Protein AF-Q06SM8-F1 (afdb_monomer)

Foldseek 3Di:
DFPVPAAEAPPQPDQAKDFDFDDPPGPPDDDPDPPDTGGDIHGYPDDDPRHPDDDDDDPDDDPDDDPPPRPDDDDDQDDDQELVRLCVVVVHDPPDDSVVSFDWDWDPDDPPDDIDTHTHHRDPDDDPVNVVVVVVVVVVVVVVVVVVVVVVVVVVVVVVVVVVVVVVVVVVVVVVVVVVVVVVVVVVVPPDDDDDDDDDDDDDDDDDDDDDDDDDDDDDDDDDDDDDDDDDDDDDDDDDDDDDDDDDDDDDDDDDDDDDDDDDDDDDDDDDDDDDDDDDDDDDDDDDDDDDDDDD

Structure (mmCIF, N/CA/C/O backbone):
data_AF-Q06SM8-F1
#
_entry.id   AF-Q06SM8-F1
#
loop_
_atom_site.group_PDB
_atom_site.id
_atom_site.type_symbol
_atom_site.label_atom_id
_atom_site.label_alt_id
_atom_site.label_comp_id
_atom_site.label_asym_id
_atom_site.label_entity_id
_atom_site.label_seq_id
_atom_site.pdbx_PDB_ins_code
_atom_site.Cartn_x
_atom_site.Cartn_y
_atom_site.Cartn_z
_atom_site.occupancy
_atom_site.B_iso_or_equiv
_atom_site.auth_seq_id
_atom_site.auth_comp_id
_atom_site.auth_asym_id
_atom_site.auth_atom_id
_atom_site.pdbx_PDB_model_num
ATOM 1 N N . ASN A 1 1 ? -13.211 -7.316 25.048 1.00 93.38 1 ASN A N 1
ATOM 2 C CA . ASN A 1 1 ? -12.118 -7.811 25.908 1.00 93.38 1 ASN A CA 1
ATOM 3 C C . ASN A 1 1 ? -12.702 -8.471 27.132 1.00 93.38 1 ASN A C 1
ATOM 5 O O . ASN A 1 1 ? -13.655 -7.954 27.700 1.00 93.38 1 ASN A O 1
ATOM 9 N N . ASP A 1 2 ? -12.134 -9.611 27.496 1.00 93.62 2 ASP A N 1
ATOM 10 C CA . ASP A 1 2 ? -12.386 -10.341 28.740 1.00 93.62 2 ASP A CA 1
ATOM 11 C C . ASP A 1 2 ? -11.990 -9.515 29.983 1.00 93.62 2 ASP A C 1
ATOM 13 O O . ASP A 1 2 ? -11.118 -8.649 29.868 1.00 93.62 2 ASP A O 1
ATOM 17 N N . LYS A 1 3 ? -12.553 -9.823 31.161 1.00 92.50 3 LYS A N 1
ATOM 18 C CA . LYS A 1 3 ? -12.106 -9.303 32.473 1.00 92.50 3 LYS A CA 1
ATOM 19 C C . LYS A 1 3 ? -10.586 -9.440 32.687 1.00 92.50 3 LYS A C 1
ATOM 21 O O . LYS A 1 3 ? -9.965 -8.532 33.221 1.00 92.50 3 LYS A O 1
ATOM 26 N N . GLN A 1 4 ? -9.955 -10.513 32.194 1.00 93.81 4 GLN A N 1
ATOM 27 C CA . GLN A 1 4 ? -8.488 -10.701 32.248 1.00 93.81 4 GLN A CA 1
ATOM 28 C C . GLN A 1 4 ? -7.757 -10.213 30.975 1.00 93.81 4 GLN A C 1
ATOM 30 O O . GLN A 1 4 ? -6.720 -10.753 30.588 1.00 93.81 4 GLN A O 1
ATOM 35 N N . GLY A 1 5 ? -8.314 -9.237 30.252 1.00 93.44 5 GLY A N 1
ATOM 36 C CA . GLY A 1 5 ? -7.665 -8.575 29.110 1.00 93.44 5 GLY A CA 1
ATOM 37 C C . GLY A 1 5 ? -7.560 -9.394 27.814 1.00 93.44 5 GLY A C 1
ATOM 38 O O . GLY A 1 5 ? -7.074 -8.881 26.804 1.00 93.44 5 GLY A O 1
ATOM 39 N N . PHE A 1 6 ? -8.026 -10.648 27.784 1.00 94.94 6 PHE A N 1
ATOM 40 C CA . PHE A 1 6 ? -7.982 -11.469 26.570 1.00 94.94 6 PHE A CA 1
ATOM 41 C C . PHE A 1 6 ? -8.879 -10.883 25.454 1.00 94.94 6 PHE A C 1
ATOM 43 O O . PHE A 1 6 ? -10.061 -10.600 25.685 1.00 94.94 6 PHE A O 1
ATOM 50 N N . PRO A 1 7 ? -8.356 -10.712 24.223 1.00 96.00 7 PRO A N 1
ATOM 51 C CA . PRO A 1 7 ? -9.138 -10.222 23.094 1.00 96.00 7 PRO A CA 1
ATOM 52 C C . PRO A 1 7 ? -10.052 -11.317 22.526 1.00 96.00 7 PRO A C 1
ATOM 54 O O . PRO A 1 7 ? -9.694 -12.499 22.514 1.00 96.00 7 PRO A O 1
ATOM 57 N N . MET A 1 8 ? -11.206 -10.892 22.007 1.00 96.25 8 MET A N 1
ATOM 58 C CA . MET A 1 8 ? -12.164 -11.739 21.287 1.00 96.25 8 MET A CA 1
ATOM 59 C C . MET A 1 8 ? -11.646 -12.104 19.897 1.00 96.25 8 MET A C 1
ATOM 61 O O . MET A 1 8 ? -10.926 -11.323 19.263 1.00 96.25 8 MET A O 1
ATOM 65 N N . LYS A 1 9 ? -12.023 -13.289 19.410 1.00 95.69 9 LYS A N 1
ATOM 66 C CA . LYS A 1 9 ? -11.607 -13.791 18.100 1.00 95.69 9 LYS A CA 1
ATOM 67 C C . LYS A 1 9 ? -12.795 -14.233 17.248 1.00 95.69 9 LYS A C 1
ATOM 69 O O . LYS A 1 9 ? -13.408 -15.258 17.518 1.00 95.69 9 LYS A O 1
ATOM 74 N N . GLN A 1 10 ? -13.046 -13.496 16.164 1.00 96.56 10 GLN A N 1
ATOM 75 C CA . GLN A 1 10 ? -14.054 -13.856 15.163 1.00 96.56 10 GLN A CA 1
ATOM 76 C C . GLN A 1 10 ? -13.833 -15.274 14.615 1.00 96.56 10 GLN A C 1
ATOM 78 O O . GLN A 1 10 ? -12.695 -15.654 14.320 1.00 96.56 10 GLN A O 1
ATOM 83 N N . GLY A 1 11 ? -14.927 -16.030 14.484 1.00 95.94 11 GLY A N 1
ATOM 84 C CA . GLY A 1 11 ? -14.924 -17.427 14.038 1.00 95.94 11 GLY A CA 1
ATOM 85 C C . GLY A 1 11 ? -14.619 -18.455 15.135 1.00 95.94 11 GLY A C 1
ATOM 86 O O . GLY A 1 11 ? -14.522 -19.639 14.834 1.00 95.94 11 GLY A O 1
ATOM 87 N N . VAL A 1 12 ? -14.467 -18.037 16.396 1.00 95.62 12 VAL A N 1
ATOM 88 C CA . VAL A 1 12 ? -14.397 -18.945 17.553 1.00 95.62 12 VAL A CA 1
ATOM 89 C C . VAL A 1 12 ? -15.762 -18.930 18.236 1.00 95.62 12 VAL A C 1
ATOM 91 O O . VAL A 1 12 ? -16.004 -18.106 19.118 1.00 95.62 12 VAL A O 1
ATOM 94 N N . LEU A 1 13 ? -16.659 -19.808 17.777 1.00 96.06 13 LEU A N 1
ATOM 95 C CA . LEU A 1 13 ? -18.080 -19.863 18.149 1.00 96.06 13 LEU A CA 1
ATOM 96 C C . LEU A 1 13 ? -18.313 -20.435 19.563 1.00 96.06 13 LEU A C 1
ATOM 98 O O . LEU A 1 13 ? -19.050 -21.396 19.743 1.00 96.06 13 LEU A O 1
ATOM 102 N N . THR A 1 14 ? -17.662 -19.865 20.578 1.00 95.44 14 THR A N 1
ATOM 103 C CA . THR A 1 14 ? -17.885 -20.208 21.989 1.00 95.44 14 THR A CA 1
ATOM 104 C C . THR A 1 14 ? -18.018 -18.955 22.850 1.00 95.44 14 THR A C 1
ATOM 106 O O . THR A 1 14 ? -17.516 -17.881 22.506 1.00 95.44 14 THR A O 1
ATOM 109 N N . ASN A 1 15 ? -18.665 -19.107 24.005 1.00 93.75 15 ASN A N 1
ATOM 110 C CA . ASN A 1 15 ? -18.701 -18.128 25.091 1.00 93.75 15 ASN A CA 1
ATOM 111 C C . ASN A 1 15 ? -17.582 -18.369 26.127 1.00 93.75 15 ASN A C 1
ATOM 113 O O . ASN A 1 15 ? -17.616 -17.798 27.211 1.00 93.75 15 ASN A O 1
ATOM 117 N N . THR A 1 16 ? -16.538 -19.147 25.816 1.00 94.31 16 THR A N 1
ATOM 118 C CA . THR A 1 16 ? -15.415 -19.465 26.729 1.00 94.31 16 THR A CA 1
ATOM 119 C C . THR A 1 16 ? -14.061 -18.990 26.166 1.00 94.31 16 THR A C 1
ATOM 121 O O . THR A 1 16 ? -14.007 -18.188 25.223 1.00 94.31 16 THR A O 1
ATOM 124 N N . ARG A 1 17 ? -12.934 -19.392 26.773 1.00 95.31 17 ARG A N 1
ATOM 125 C CA . ARG A 1 17 ? -11.590 -19.152 26.217 1.00 95.31 17 ARG A CA 1
ATOM 126 C C . ARG A 1 17 ? -11.010 -20.433 25.631 1.00 95.31 17 ARG A C 1
ATOM 128 O O . ARG A 1 17 ? -11.071 -21.480 26.261 1.00 95.31 17 ARG A O 1
ATOM 135 N N . VAL A 1 18 ? -10.370 -20.330 24.468 1.00 96.19 18 VAL A N 1
ATOM 136 C CA . VAL A 1 18 ? -9.822 -21.482 23.727 1.00 96.19 18 VAL A CA 1
ATOM 137 C C . VAL A 1 18 ? -8.335 -21.269 23.420 1.00 96.19 18 VAL A C 1
ATOM 139 O O . VAL A 1 18 ? -7.921 -20.162 23.065 1.00 96.19 18 VAL A O 1
ATOM 142 N N . ARG A 1 19 ? -7.504 -22.317 23.552 1.00 96.88 19 ARG A N 1
ATOM 143 C CA . ARG A 1 19 ? -6.046 -22.272 23.293 1.00 96.88 19 ARG A CA 1
ATOM 144 C C . ARG A 1 19 ? -5.705 -22.677 21.852 1.00 96.88 19 ARG A C 1
ATOM 146 O O . ARG A 1 19 ? -5.410 -23.839 21.574 1.00 96.88 19 ARG A O 1
ATOM 153 N N . LEU A 1 20 ? -5.684 -21.704 20.940 1.00 96.38 20 LEU A N 1
ATOM 154 C CA . LEU A 1 20 ? -5.498 -21.916 19.496 1.00 96.38 20 LEU A CA 1
ATOM 155 C C . LEU A 1 20 ? -4.044 -21.723 19.031 1.00 96.38 20 LEU A C 1
ATOM 157 O O . LEU A 1 20 ? -3.343 -20.834 19.512 1.00 96.38 20 LEU A O 1
ATOM 161 N N . LEU A 1 21 ? -3.598 -22.524 18.053 1.00 97.25 21 LEU A N 1
ATOM 162 C CA . LEU A 1 21 ? -2.257 -22.456 17.445 1.00 97.25 21 LEU A CA 1
ATOM 163 C C . LEU A 1 21 ? -2.199 -21.417 16.307 1.00 97.25 21 LEU A C 1
ATOM 165 O O . LEU A 1 21 ? -2.322 -21.744 15.121 1.00 97.25 21 LEU A O 1
ATOM 169 N N . LEU A 1 22 ? -2.007 -20.151 16.680 1.00 97.00 22 LEU A N 1
ATOM 170 C CA . LEU A 1 22 ? -2.072 -19.003 15.772 1.00 97.00 22 LEU A CA 1
ATOM 171 C C . LEU A 1 22 ? -0.794 -18.865 14.921 1.00 97.00 22 LEU A C 1
ATOM 173 O O . LEU A 1 22 ? 0.313 -18.919 15.451 1.00 97.00 22 LEU A O 1
ATOM 177 N N . LYS A 1 23 ? -0.961 -18.651 13.607 1.00 96.31 23 LYS A N 1
ATOM 178 C CA . LYS A 1 23 ? 0.089 -18.272 12.631 1.00 96.31 23 LYS A CA 1
ATOM 179 C C . LYS A 1 23 ? 0.072 -16.762 12.325 1.00 96.31 23 LYS A C 1
ATOM 181 O O . LYS A 1 23 ? -0.867 -16.054 12.700 1.00 96.31 23 LYS A O 1
ATOM 186 N N . LYS A 1 24 ? 1.086 -16.267 11.601 1.00 96.81 24 LYS A N 1
ATOM 187 C CA . LYS A 1 24 ? 1.140 -14.891 11.060 1.00 96.81 24 LYS A CA 1
ATOM 188 C C . LYS A 1 24 ? -0.159 -14.524 10.322 1.00 96.81 24 LYS A C 1
ATOM 190 O O . LYS A 1 24 ? -0.656 -15.313 9.525 1.00 96.81 24 LYS A O 1
ATOM 195 N N . GLY A 1 25 ? -0.674 -13.317 10.564 1.00 95.25 25 GLY A N 1
ATOM 196 C CA . GLY A 1 25 ? -1.865 -12.772 9.896 1.00 95.25 25 GLY A CA 1
ATOM 197 C C . GLY A 1 25 ? -3.192 -12.994 10.632 1.00 95.25 25 GLY A C 1
ATOM 198 O O . GLY A 1 25 ? -4.159 -12.304 10.333 1.00 95.25 25 GLY A O 1
ATOM 199 N N . HIS A 1 26 ? -3.254 -13.880 11.631 1.00 95.62 26 HIS A N 1
ATOM 200 C CA . HIS A 1 26 ? -4.438 -13.976 12.486 1.00 95.62 26 HIS A CA 1
ATOM 201 C C . HIS A 1 26 ? -4.509 -12.834 13.508 1.00 95.62 26 HIS A C 1
ATOM 203 O O . HIS A 1 26 ? -3.505 -12.450 14.106 1.00 95.62 26 HIS A O 1
ATOM 209 N N . SER A 1 27 ? -5.732 -12.392 13.809 1.00 93.69 27 SER A N 1
ATOM 210 C CA . SER A 1 27 ? -6.035 -11.597 15.005 1.00 93.69 27 SER A CA 1
ATOM 211 C C . SER A 1 27 ? -5.523 -12.261 16.296 1.00 93.69 27 SER A C 1
ATOM 213 O O . SER A 1 27 ? -5.385 -13.489 16.367 1.00 93.69 27 SER A O 1
ATOM 215 N N . CYS A 1 28 ? -5.276 -11.436 17.320 1.00 94.44 28 CYS A N 1
ATOM 216 C CA . CYS A 1 28 ? -4.784 -11.812 18.658 1.00 94.44 28 CYS A CA 1
ATOM 217 C C . CYS A 1 28 ? -3.302 -12.261 18.735 1.00 94.44 28 CYS A C 1
ATOM 219 O O . CYS A 1 28 ? -2.812 -12.579 19.823 1.00 94.44 28 CYS A O 1
ATOM 221 N N . TYR A 1 29 ? -2.550 -12.266 17.624 1.00 95.81 29 TYR A N 1
ATOM 222 C CA . TYR A 1 29 ? -1.141 -12.682 17.614 1.00 95.81 29 TYR A CA 1
ATOM 223 C C . TYR A 1 29 ? -0.261 -11.868 16.654 1.00 95.81 29 TYR A C 1
ATOM 225 O O . TYR A 1 29 ? -0.586 -11.667 15.489 1.00 95.81 29 TYR A O 1
ATOM 233 N N . ARG A 1 30 ? 0.909 -11.454 17.156 1.00 95.38 30 ARG A N 1
ATOM 234 C CA . ARG A 1 30 ? 2.017 -10.895 16.376 1.00 95.38 30 ARG A CA 1
ATOM 235 C C . ARG A 1 30 ? 3.231 -11.820 16.558 1.00 95.38 30 ARG A C 1
ATOM 237 O O . ARG A 1 30 ? 3.750 -11.855 17.676 1.00 95.38 30 ARG A O 1
ATOM 244 N N . PRO A 1 31 ? 3.662 -12.573 15.529 1.00 96.31 31 PRO A N 1
ATOM 245 C CA . PRO A 1 31 ? 4.857 -13.410 15.621 1.00 96.31 31 PRO A CA 1
ATOM 246 C C . PRO A 1 31 ? 6.119 -12.550 15.763 1.00 96.31 31 PRO A C 1
ATOM 248 O O . PRO A 1 31 ? 6.147 -11.400 15.309 1.00 96.31 31 PRO A O 1
ATOM 251 N N . ARG A 1 32 ? 7.159 -13.113 16.385 1.00 95.25 32 ARG A N 1
ATOM 252 C CA . ARG A 1 32 ? 8.501 -12.519 16.479 1.00 95.25 32 ARG A CA 1
ATOM 253 C C . ARG A 1 32 ? 9.432 -13.061 15.390 1.00 95.25 32 ARG A C 1
ATOM 255 O O . ARG A 1 32 ? 10.237 -12.293 14.875 1.00 95.25 32 ARG A O 1
ATOM 262 N N . ARG A 1 33 ? 9.306 -14.339 15.011 1.00 95.56 33 ARG A N 1
ATOM 263 C CA . ARG A 1 33 ? 10.080 -14.975 13.924 1.00 95.56 33 ARG A CA 1
ATOM 264 C C . ARG A 1 33 ? 9.210 -15.280 12.696 1.00 95.56 33 ARG A C 1
ATOM 266 O O . ARG A 1 33 ? 7.986 -15.390 12.779 1.00 95.56 33 ARG A O 1
ATOM 273 N N . THR A 1 34 ? 9.833 -15.404 11.527 1.00 95.38 34 THR A N 1
ATOM 274 C CA . THR A 1 34 ? 9.195 -15.958 10.320 1.00 95.38 34 THR A CA 1
ATOM 275 C C . THR A 1 34 ? 8.826 -17.428 10.544 1.00 95.38 34 THR A C 1
ATOM 277 O O . THR A 1 34 ? 9.502 -18.132 11.284 1.00 95.38 34 THR A O 1
ATOM 280 N N . GLY A 1 35 ? 7.704 -17.882 9.976 1.00 94.50 35 GLY A N 1
ATOM 281 C CA . GLY A 1 35 ? 7.171 -19.238 10.192 1.00 94.50 35 GLY A CA 1
ATOM 282 C C . GLY A 1 35 ? 6.547 -19.506 11.575 1.00 94.50 35 GLY A C 1
ATOM 283 O O . GLY A 1 35 ? 5.757 -20.437 11.697 1.00 94.50 35 GLY A O 1
ATOM 284 N N . GLU A 1 36 ? 6.828 -18.682 12.592 1.00 96.25 36 GLU A N 1
ATOM 285 C CA . GLU A 1 36 ? 6.398 -18.906 13.981 1.00 96.25 36 GLU A CA 1
ATOM 286 C C . GLU A 1 36 ? 4.873 -19.102 14.111 1.00 96.25 36 GLU A C 1
ATOM 288 O O . GLU A 1 36 ? 4.064 -18.259 13.697 1.00 96.25 36 GLU A O 1
ATOM 293 N N . ARG A 1 37 ? 4.491 -20.220 14.739 1.00 97.00 37 ARG A N 1
ATOM 294 C CA . ARG A 1 37 ? 3.136 -20.491 15.230 1.00 97.00 37 ARG A CA 1
ATOM 295 C C . ARG A 1 37 ? 3.193 -20.632 16.747 1.00 97.00 37 ARG A C 1
ATOM 297 O O . ARG A 1 37 ? 4.072 -21.323 17.253 1.00 97.00 37 ARG A O 1
ATOM 304 N N . LYS A 1 38 ? 2.247 -20.039 17.482 1.00 96.94 38 LYS A N 1
ATOM 305 C CA . LYS A 1 38 ? 2.202 -20.149 18.953 1.00 96.94 38 LYS A CA 1
ATOM 306 C C . LYS A 1 38 ? 0.798 -20.475 19.456 1.00 96.94 38 LYS A C 1
ATOM 308 O O . LYS A 1 38 ? -0.163 -19.812 19.066 1.00 96.94 38 LYS A O 1
ATOM 313 N N . ARG A 1 39 ? 0.672 -21.480 20.338 1.00 97.38 39 ARG A N 1
ATOM 314 C CA . ARG A 1 39 ? -0.576 -21.717 21.085 1.00 97.38 39 ARG A CA 1
ATOM 315 C C . ARG A 1 39 ? -0.818 -20.535 22.029 1.00 97.38 39 ARG A C 1
ATOM 317 O O . ARG A 1 39 ? 0.026 -20.239 22.874 1.00 97.38 39 ARG A O 1
ATOM 324 N N . LYS A 1 40 ? -1.961 -19.865 21.886 1.00 96.69 40 LYS A N 1
ATOM 325 C CA . LYS A 1 40 ? -2.409 -18.763 22.749 1.00 96.69 40 LYS A CA 1
ATOM 326 C C . LYS A 1 40 ? -3.871 -18.940 23.134 1.00 96.69 40 LYS A C 1
ATOM 328 O O . LYS A 1 40 ? -4.684 -19.311 22.293 1.00 96.69 40 LYS A O 1
ATOM 333 N N . SER A 1 41 ? -4.195 -18.613 24.381 1.00 96.69 41 SER A N 1
ATOM 334 C CA . SER A 1 41 ? -5.575 -18.421 24.826 1.00 96.69 41 SER A CA 1
ATOM 335 C C . SER A 1 41 ? -6.167 -17.178 24.156 1.00 96.69 41 SER A C 1
ATOM 337 O O . SER A 1 41 ? -5.515 -16.131 24.108 1.00 96.69 41 SER A O 1
ATOM 339 N N . VAL A 1 42 ? -7.392 -17.290 23.650 1.00 96.44 42 VAL A N 1
ATOM 340 C CA . VAL A 1 42 ? -8.214 -16.175 23.151 1.00 96.44 42 VAL A CA 1
ATOM 341 C C . VAL A 1 42 ? -9.635 -16.315 23.687 1.00 96.44 42 VAL A C 1
ATOM 343 O O . VAL A 1 42 ? -10.072 -17.432 23.968 1.00 96.44 42 VAL A O 1
ATOM 346 N N . ARG A 1 43 ? -10.356 -15.199 23.819 1.00 95.75 43 ARG A N 1
ATOM 347 C CA . ARG A 1 43 ? -11.801 -15.198 24.084 1.00 95.75 43 ARG A CA 1
ATOM 348 C C . ARG A 1 43 ? -12.528 -15.568 22.779 1.00 95.75 43 ARG A C 1
ATOM 350 O O . ARG A 1 43 ? -12.080 -15.157 21.703 1.00 95.75 43 ARG A O 1
ATOM 357 N N . GLY A 1 44 ? -13.614 -16.339 22.859 1.00 96.19 44 GLY A N 1
ATOM 358 C CA . GLY A 1 44 ? -14.503 -16.578 21.717 1.00 96.19 44 GLY A CA 1
ATOM 359 C C . GLY A 1 44 ? -15.169 -15.300 21.183 1.00 96.19 44 GLY A C 1
ATOM 360 O O . GLY A 1 44 ? -14.885 -14.195 21.658 1.00 96.19 44 GLY A O 1
ATOM 361 N N . CYS A 1 45 ? -16.016 -15.426 20.160 1.00 95.94 45 CYS A N 1
ATOM 362 C CA . CYS A 1 45 ? -16.756 -14.293 19.589 1.00 95.94 45 CYS A CA 1
ATOM 363 C C . CYS A 1 45 ? -18.171 -14.108 20.154 1.00 95.94 45 CYS A C 1
ATOM 365 O O . CYS A 1 45 ? -18.770 -13.070 19.889 1.00 95.94 45 CYS A O 1
ATOM 367 N N . ILE A 1 46 ? -18.693 -15.063 20.932 1.00 95.94 46 ILE A N 1
ATOM 368 C CA . ILE A 1 46 ? -19.985 -14.905 21.613 1.00 95.94 46 ILE A CA 1
ATOM 369 C C . ILE A 1 46 ? -19.812 -13.917 22.780 1.00 95.94 46 ILE A C 1
ATOM 371 O O . ILE A 1 46 ? -18.813 -13.960 23.503 1.00 95.94 46 ILE A O 1
ATOM 375 N N . VAL A 1 47 ? -20.765 -12.995 22.918 1.00 95.81 47 VAL A N 1
ATOM 376 C CA . VAL A 1 47 ? -20.801 -11.951 23.956 1.00 95.81 47 VAL A CA 1
ATOM 377 C C . VAL A 1 47 ? -21.425 -12.513 25.236 1.00 95.81 47 VAL A C 1
ATOM 379 O O . VAL A 1 47 ? -22.393 -13.262 25.165 1.00 95.81 47 VAL A O 1
ATOM 382 N N . ASP A 1 48 ? -20.881 -12.153 26.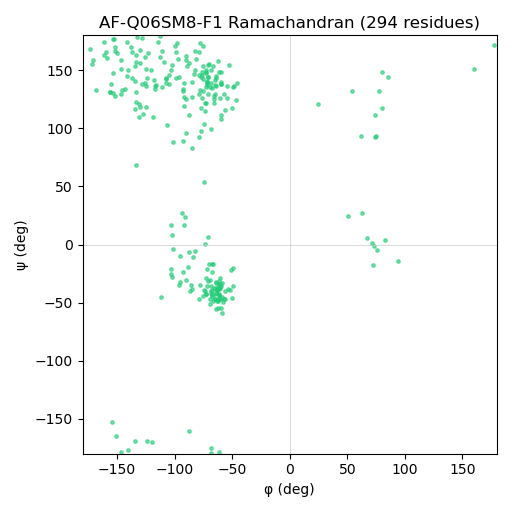401 1.00 93.44 48 ASP A N 1
ATOM 383 C CA . ASP A 1 48 ? -21.425 -12.510 27.717 1.00 93.44 48 ASP A CA 1
ATOM 384 C C . ASP A 1 48 ? -21.056 -11.475 28.801 1.00 93.44 48 ASP A C 1
ATOM 386 O O . ASP A 1 48 ? -20.271 -10.550 28.570 1.00 93.44 48 ASP A O 1
ATOM 390 N N . ALA A 1 49 ? -21.562 -11.682 30.021 1.00 93.19 49 ALA A N 1
ATOM 391 C CA . ALA A 1 49 ? -21.274 -10.863 31.205 1.00 93.19 49 ALA A CA 1
ATOM 392 C C . ALA A 1 49 ? -19.836 -11.018 31.773 1.00 93.19 49 ALA A C 1
ATOM 394 O O . ALA A 1 49 ? -19.510 -10.471 32.832 1.00 93.19 49 ALA A O 1
ATOM 395 N N . ASN A 1 50 ? -18.944 -11.757 31.097 1.00 90.38 50 ASN A N 1
ATOM 396 C CA . ASN A 1 50 ? -17.529 -11.907 31.472 1.00 90.38 50 ASN A CA 1
ATOM 397 C C . ASN A 1 50 ? -16.578 -11.052 30.629 1.00 90.38 50 ASN A C 1
ATOM 399 O O . ASN A 1 50 ? -15.350 -11.139 30.755 1.00 90.38 50 ASN A O 1
ATOM 403 N N . LEU A 1 51 ? -17.138 -10.175 29.801 1.00 93.88 51 LEU A N 1
ATOM 404 C CA . LEU A 1 51 ? -16.411 -9.093 29.160 1.00 93.88 51 LEU A CA 1
ATOM 405 C C . LEU A 1 51 ? -16.282 -7.888 30.105 1.00 93.88 51 LEU A C 1
ATOM 407 O O . LEU A 1 51 ? -17.165 -7.609 30.906 1.00 93.88 51 LEU A O 1
ATOM 411 N N . SER A 1 52 ? -15.164 -7.172 29.994 1.00 94.94 52 SER A N 1
ATOM 412 C CA . SER A 1 52 ? -14.905 -5.901 30.690 1.00 94.94 52 SER A CA 1
ATOM 413 C C . SER A 1 52 ? -15.057 -4.687 29.763 1.00 94.94 52 SER A C 1
ATOM 415 O O . SER A 1 52 ? -15.253 -3.576 30.239 1.00 94.94 52 SER A O 1
ATOM 417 N N . ALA A 1 53 ? -14.964 -4.884 28.443 1.00 94.69 53 ALA A N 1
ATOM 418 C CA . ALA A 1 53 ? -15.162 -3.827 27.453 1.00 94.69 53 ALA A CA 1
ATOM 419 C C . ALA A 1 53 ? -15.598 -4.410 26.103 1.00 94.69 53 ALA A C 1
ATOM 421 O O . ALA A 1 53 ? -15.015 -5.397 25.636 1.00 94.69 53 ALA A O 1
ATOM 422 N N . LEU A 1 54 ? -16.558 -3.767 25.441 1.00 96.00 54 LEU A N 1
ATOM 423 C CA . LEU A 1 54 ? -16.938 -4.029 24.051 1.00 96.00 54 LEU A CA 1
ATOM 424 C C . LEU A 1 54 ? -16.457 -2.883 23.156 1.00 96.00 54 LEU A C 1
ATOM 426 O O . LEU A 1 54 ? -16.484 -1.724 23.551 1.00 96.00 54 LEU A O 1
ATOM 430 N N . ALA A 1 55 ? -16.002 -3.218 21.948 1.00 95.06 55 ALA A N 1
ATOM 431 C CA . ALA A 1 55 ? -15.612 -2.243 20.935 1.00 95.06 55 ALA A CA 1
ATOM 432 C C . ALA A 1 55 ? -16.691 -2.225 19.848 1.00 95.06 55 ALA A C 1
ATOM 434 O O . ALA A 1 55 ? -16.769 -3.151 19.040 1.00 95.06 55 ALA A O 1
ATOM 435 N N . LEU A 1 56 ? -17.538 -1.198 19.876 1.00 94.62 56 LEU A N 1
ATOM 436 C CA . LEU A 1 56 ? -18.639 -1.007 18.934 1.00 94.62 56 LEU A CA 1
ATOM 437 C C . LEU A 1 56 ? -18.227 -0.050 17.806 1.00 94.62 56 LEU A C 1
ATOM 439 O O . LEU A 1 56 ? -17.272 0.715 17.939 1.00 94.62 56 LEU A O 1
ATOM 443 N N . ILE A 1 57 ? -18.945 -0.104 16.683 1.00 94.88 57 ILE A N 1
ATOM 444 C CA . ILE A 1 57 ? -18.758 0.789 15.534 1.00 94.88 57 ILE A CA 1
ATOM 445 C C . ILE A 1 57 ? -20.134 1.329 15.149 1.00 94.88 57 ILE A C 1
ATOM 447 O O . ILE A 1 57 ? -21.029 0.552 14.824 1.00 94.88 57 ILE A O 1
ATOM 451 N N . VAL A 1 58 ? -20.297 2.652 15.169 1.00 92.69 58 VAL A N 1
ATOM 452 C CA . VAL A 1 58 ? -21.521 3.316 14.704 1.00 92.69 58 VAL A CA 1
ATOM 453 C C . VAL A 1 58 ? -21.577 3.232 13.175 1.00 92.69 58 VAL A C 1
ATOM 455 O O . VAL A 1 58 ? -20.656 3.678 12.493 1.00 92.69 58 VAL A O 1
ATOM 458 N N . VAL A 1 59 ? -22.643 2.631 12.637 1.00 94.31 59 VAL A N 1
ATOM 459 C CA . VAL A 1 59 ? -22.838 2.432 11.182 1.00 94.31 59 VAL A CA 1
ATOM 460 C C . VAL A 1 59 ? -23.832 3.440 10.591 1.00 94.31 59 VAL A C 1
ATOM 462 O O . VAL A 1 59 ? -23.735 3.790 9.416 1.00 94.31 59 VAL A O 1
ATOM 465 N N . ARG A 1 60 ? -24.778 3.923 11.403 1.00 93.44 60 ARG A N 1
ATOM 466 C CA . ARG A 1 60 ? -25.764 4.964 11.078 1.00 93.44 60 ARG A CA 1
ATOM 467 C C . ARG A 1 60 ? -25.936 5.859 12.307 1.00 93.44 60 ARG A C 1
ATOM 469 O O . ARG A 1 60 ? -25.856 5.349 13.423 1.00 93.44 60 ARG A O 1
ATOM 476 N N . LYS A 1 61 ? -26.157 7.160 12.106 1.00 94.00 61 LYS A N 1
ATOM 477 C CA . LYS A 1 61 ? -26.588 8.079 13.172 1.00 94.00 61 LYS A CA 1
ATOM 478 C C . LYS A 1 61 ? -28.095 7.889 13.409 1.00 94.00 61 LYS A C 1
ATOM 480 O O . LYS A 1 61 ? -28.806 7.563 12.459 1.00 94.00 61 LYS A O 1
ATOM 485 N N . GLY A 1 62 ? -28.544 8.040 14.653 1.00 92.81 62 GLY A N 1
ATOM 486 C CA . GLY A 1 62 ? -29.966 8.140 14.992 1.00 92.81 62 GLY A CA 1
ATOM 487 C C . GLY A 1 62 ? -30.462 9.587 14.915 1.00 92.81 62 GLY A C 1
ATOM 488 O O . GLY A 1 62 ? -29.815 10.437 14.307 1.00 92.81 62 GLY A O 1
ATOM 489 N N . GLU A 1 63 ? -31.589 9.862 15.564 1.00 93.69 63 GLU A N 1
ATOM 490 C CA . GLU A 1 63 ? -32.122 11.223 15.722 1.00 93.69 63 GLU A CA 1
ATOM 491 C C . GLU A 1 63 ? -31.296 12.038 16.730 1.00 93.69 63 GLU A C 1
ATOM 493 O O . GLU A 1 63 ? -30.948 13.185 16.464 1.00 93.69 63 GLU A O 1
ATOM 498 N N . GLY A 1 64 ? -30.917 11.420 17.855 1.00 92.50 64 GLY A N 1
ATOM 499 C CA . GLY A 1 64 ? -30.073 12.040 18.877 1.00 92.50 64 GLY A CA 1
ATOM 500 C C . GLY A 1 64 ? -28.604 12.199 18.466 1.00 92.50 64 GLY A C 1
ATOM 501 O O . GLY A 1 64 ? -28.032 11.368 17.750 1.00 92.50 64 GLY A O 1
ATOM 502 N N . GLU A 1 65 ? -27.981 13.262 18.971 1.00 91.38 65 GLU A N 1
ATOM 503 C CA . GLU A 1 65 ? -26.531 13.475 18.921 1.00 91.38 65 GLU A CA 1
ATOM 504 C C . GLU A 1 65 ? -25.852 12.851 20.156 1.00 91.38 65 GLU A C 1
ATOM 506 O O . GLU A 1 65 ? -26.483 12.647 21.193 1.00 91.38 65 GLU A O 1
ATOM 511 N N . ILE A 1 66 ? -24.577 12.482 20.029 1.00 92.25 66 ILE A N 1
ATOM 512 C CA . ILE A 1 66 ? -23.779 11.822 21.067 1.00 92.25 66 ILE A CA 1
ATOM 513 C C . ILE A 1 66 ? -22.452 12.567 21.195 1.00 92.25 66 ILE A C 1
ATOM 515 O O . ILE A 1 66 ? -21.588 12.458 20.314 1.00 92.25 66 ILE A O 1
ATOM 519 N N . GLU A 1 67 ? -22.302 13.259 22.327 1.00 93.25 67 GLU A N 1
ATOM 520 C CA . GLU A 1 67 ? -21.182 14.153 22.620 1.00 93.25 67 GLU A CA 1
ATOM 521 C C . GLU A 1 67 ? -19.819 13.533 22.289 1.00 93.25 67 GLU A C 1
ATOM 523 O O . GLU A 1 67 ? -19.448 12.450 22.755 1.00 93.25 67 GLU A O 1
ATOM 528 N N . GLY A 1 68 ? -19.052 14.232 21.454 1.00 91.12 68 GLY A N 1
ATOM 529 C CA . GLY A 1 68 ? -17.688 13.842 21.097 1.00 91.12 68 GLY A CA 1
ATOM 530 C C . GLY A 1 68 ? -17.583 12.683 20.098 1.00 91.12 68 GLY A C 1
ATOM 531 O O . GLY A 1 68 ? -16.471 12.376 19.659 1.00 91.12 68 GLY A O 1
ATOM 532 N N . LEU A 1 69 ? -18.702 12.062 19.701 1.00 90.81 69 LEU A N 1
ATOM 533 C CA . LEU A 1 69 ? -18.744 10.974 18.716 1.00 90.81 69 LEU A CA 1
ATOM 534 C C . LEU A 1 69 ? -19.429 11.368 17.405 1.00 90.81 69 LEU A C 1
ATOM 536 O O . LEU A 1 69 ? -18.895 11.036 16.343 1.00 90.81 69 LEU A O 1
ATOM 540 N N . THR A 1 70 ? -20.579 12.048 17.441 1.00 91.31 70 THR A N 1
ATOM 541 C CA . THR A 1 70 ? -21.279 12.464 16.205 1.00 91.31 70 THR A CA 1
ATOM 542 C C . THR A 1 70 ? -20.907 13.860 15.721 1.00 91.31 70 THR A C 1
ATOM 544 O O . THR A 1 70 ? -21.023 14.141 14.530 1.00 91.31 70 THR A O 1
ATOM 547 N N . ASP A 1 71 ? -20.432 14.707 16.627 1.00 91.12 71 ASP A N 1
ATOM 548 C CA . ASP A 1 71 ? -20.384 16.166 16.450 1.00 91.12 71 ASP A CA 1
ATOM 549 C C . ASP A 1 71 ? -18.955 16.633 16.120 1.00 91.12 71 ASP A C 1
ATOM 551 O O . ASP A 1 71 ? -18.736 17.628 15.427 1.00 91.12 71 ASP A O 1
ATOM 555 N N . VAL A 1 72 ? -17.950 15.855 16.538 1.00 92.94 72 VAL A N 1
ATOM 556 C CA . VAL A 1 72 ? -16.531 16.140 16.295 1.00 92.94 72 VAL A CA 1
ATOM 557 C C . VAL A 1 72 ? -16.065 15.514 14.977 1.00 92.94 72 VAL A C 1
ATOM 559 O O . VAL A 1 72 ? -15.636 14.360 14.910 1.00 92.94 72 VAL A O 1
ATOM 562 N N . THR A 1 73 ? -16.071 16.307 13.905 1.00 92.00 73 THR A N 1
ATOM 563 C CA . THR A 1 73 ? -15.488 15.897 12.617 1.00 92.00 73 THR A CA 1
ATOM 564 C C . THR A 1 73 ? -13.952 15.932 12.651 1.00 92.00 73 THR A C 1
ATOM 566 O O . THR A 1 73 ? -13.318 16.985 12.597 1.00 92.00 73 THR A O 1
ATOM 569 N N . VAL A 1 74 ? -13.312 14.759 12.751 1.00 92.38 74 VAL A N 1
ATOM 570 C CA . VAL A 1 74 ? -11.840 14.640 12.791 1.00 92.38 74 VAL A CA 1
ATOM 571 C C . VAL A 1 74 ? -11.257 14.548 11.367 1.00 92.38 74 VAL A C 1
ATOM 573 O O . VAL A 1 74 ? -11.412 13.517 10.700 1.00 92.38 74 VAL A O 1
ATOM 576 N N . PRO A 1 75 ? -10.524 15.566 10.869 1.00 92.56 75 PRO A N 1
ATOM 577 C CA . PRO A 1 75 ? -10.030 15.578 9.495 1.00 92.56 75 PRO A CA 1
ATOM 578 C C . PRO A 1 75 ? -8.908 14.554 9.254 1.00 92.56 75 PRO A C 1
ATOM 580 O O . PRO A 1 75 ? -8.019 14.322 10.079 1.00 92.56 75 PRO A O 1
ATOM 583 N N . ARG A 1 76 ? -8.890 13.960 8.053 1.00 92.06 76 ARG A N 1
ATOM 584 C CA . ARG A 1 76 ? -7.888 12.951 7.663 1.00 92.06 76 ARG A CA 1
ATOM 585 C C . ARG A 1 76 ? -6.487 13.566 7.524 1.00 92.06 76 ARG A C 1
ATOM 587 O O . ARG A 1 76 ? -6.125 14.088 6.475 1.00 92.06 76 ARG A O 1
ATOM 594 N N . ARG A 1 77 ? -5.653 13.394 8.558 1.00 89.06 77 ARG A N 1
ATOM 595 C CA . ARG A 1 77 ? -4.261 13.896 8.686 1.00 89.06 77 ARG A CA 1
ATOM 596 C C . ARG A 1 77 ? -3.312 13.624 7.498 1.00 89.06 77 ARG A C 1
ATOM 598 O O . ARG A 1 77 ? -2.268 14.274 7.407 1.00 89.06 77 ARG A O 1
ATOM 605 N N . LEU A 1 78 ? -3.601 12.649 6.630 1.00 91.31 78 LEU A N 1
ATOM 606 C CA . LEU A 1 78 ? -2.744 12.253 5.504 1.00 91.31 78 LEU A CA 1
ATOM 607 C C . LEU A 1 78 ? -3.542 12.104 4.200 1.00 91.31 78 LEU A C 1
ATOM 609 O O . LEU A 1 78 ? -4.438 11.268 4.104 1.00 91.31 78 LEU A O 1
ATOM 613 N N . GLY A 1 79 ? -3.139 12.861 3.177 1.00 92.31 79 GLY A N 1
ATOM 614 C CA . GLY A 1 79 ? -3.623 12.713 1.803 1.00 92.31 79 GLY A CA 1
ATOM 615 C C . GLY A 1 79 ? -2.984 11.538 1.036 1.00 92.31 79 GLY A C 1
ATOM 616 O O . GLY A 1 79 ? -2.040 10.896 1.515 1.00 92.31 79 GLY A O 1
ATOM 617 N N . PRO A 1 80 ? -3.467 11.239 -0.185 1.00 96.06 80 PRO A N 1
ATOM 618 C CA . PRO A 1 80 ? -2.968 10.134 -1.000 1.00 96.06 80 PRO A CA 1
ATOM 619 C C . PRO A 1 80 ? -1.511 10.333 -1.455 1.00 96.06 80 PRO A C 1
ATOM 621 O O . PRO A 1 80 ? -1.162 11.326 -2.079 1.00 96.06 80 PRO A O 1
ATOM 624 N N . LYS A 1 81 ? -0.652 9.330 -1.216 1.00 96.56 81 LYS A N 1
ATOM 625 C CA . LYS A 1 81 ? 0.765 9.323 -1.651 1.00 96.56 81 LYS A CA 1
ATOM 626 C C . LYS A 1 81 ? 0.996 8.740 -3.057 1.00 96.56 81 LYS A C 1
ATOM 628 O O . LYS A 1 81 ? 2.056 8.937 -3.646 1.00 96.56 81 LYS A O 1
ATOM 633 N N . ARG A 1 82 ? 0.057 7.954 -3.594 1.00 97.06 82 ARG A N 1
ATOM 634 C CA . ARG A 1 82 ? 0.210 7.258 -4.888 1.00 97.06 82 ARG A CA 1
ATOM 635 C C . ARG A 1 82 ? -0.359 8.121 -6.014 1.00 97.06 82 ARG A C 1
ATOM 637 O O . ARG A 1 82 ? -1.492 8.567 -5.884 1.00 97.06 82 ARG A O 1
ATOM 644 N N . ALA A 1 83 ? 0.358 8.266 -7.132 1.00 96.81 83 ALA A N 1
ATOM 645 C CA . ALA A 1 83 ? -0.070 9.106 -8.260 1.00 96.81 83 ALA A CA 1
ATOM 646 C C . ALA A 1 83 ? -1.517 8.819 -8.720 1.00 96.81 83 ALA A C 1
ATOM 648 O O . ALA A 1 83 ? -2.329 9.731 -8.834 1.00 96.81 83 ALA A O 1
ATOM 649 N N . SER A 1 84 ? -1.876 7.540 -8.875 1.00 96.56 84 SER A N 1
ATOM 650 C CA . SER A 1 84 ? -3.233 7.124 -9.259 1.00 96.56 84 SER A CA 1
ATOM 651 C C . SER A 1 84 ? -4.310 7.343 -8.189 1.00 96.56 84 SER A C 1
ATOM 653 O O . SER A 1 84 ? -5.488 7.316 -8.517 1.00 96.56 84 SER A O 1
ATOM 655 N N . HIS A 1 85 ? -3.943 7.548 -6.920 1.00 96.56 85 HIS A N 1
ATOM 656 C CA . HIS A 1 85 ? -4.899 7.872 -5.853 1.00 96.56 85 HIS A CA 1
ATOM 657 C C . HIS A 1 85 ? -5.087 9.390 -5.721 1.00 96.56 85 HIS A C 1
ATOM 659 O O . HIS A 1 85 ? -6.178 9.824 -5.382 1.00 96.56 85 HIS A O 1
ATOM 665 N N . ILE A 1 86 ? -4.055 10.189 -6.025 1.00 96.38 86 ILE A N 1
ATOM 666 C CA . ILE A 1 86 ? -4.175 11.653 -6.119 1.00 96.38 86 ILE A CA 1
ATOM 667 C C . ILE A 1 86 ? -5.101 12.008 -7.291 1.00 96.38 86 ILE A C 1
ATOM 669 O O . ILE A 1 86 ? -6.055 12.750 -7.097 1.00 96.38 86 ILE A O 1
ATOM 673 N N . ARG A 1 87 ? -4.901 11.388 -8.468 1.00 96.19 87 ARG A N 1
ATOM 674 C CA . ARG A 1 87 ? -5.794 11.571 -9.630 1.00 96.19 87 ARG A CA 1
ATOM 675 C C . ARG A 1 87 ? -7.252 11.240 -9.314 1.00 96.19 87 ARG A C 1
ATOM 677 O O . ARG A 1 87 ? -8.118 12.059 -9.574 1.00 96.19 87 ARG A O 1
ATOM 684 N N . LYS A 1 88 ? -7.510 10.098 -8.661 1.00 96.62 88 LYS A N 1
ATOM 685 C CA . LYS A 1 88 ? -8.862 9.720 -8.212 1.00 96.62 88 LYS A CA 1
ATOM 686 C C . LYS A 1 88 ? -9.489 10.693 -7.206 1.00 96.6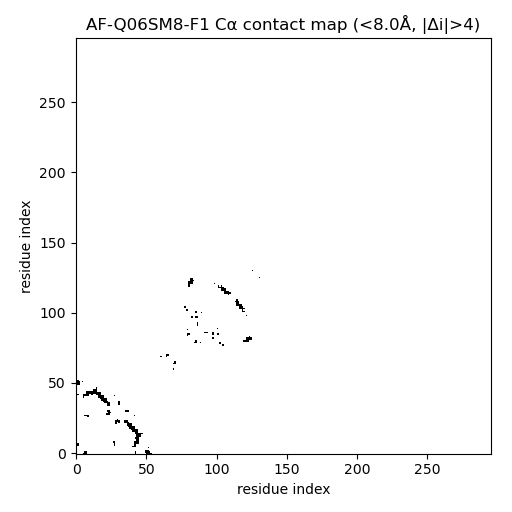2 88 LYS A C 1
ATOM 688 O O . LYS A 1 88 ? -10.705 10.794 -7.189 1.00 96.62 88 LYS A O 1
ATOM 693 N N . LEU A 1 89 ? -8.698 11.360 -6.359 1.00 95.62 89 LEU A N 1
ATOM 694 C CA . LEU A 1 89 ? -9.224 12.294 -5.356 1.00 95.62 89 LEU A CA 1
ATOM 695 C C . LEU A 1 89 ? -9.608 13.649 -5.967 1.00 95.62 89 LEU A C 1
ATOM 697 O O . LEU A 1 89 ? -10.588 14.240 -5.538 1.00 95.62 89 LEU A O 1
ATOM 701 N N . PHE A 1 90 ? -8.860 14.113 -6.970 1.00 95.94 90 PHE A N 1
ATOM 702 C CA . PHE A 1 90 ? -9.080 15.397 -7.648 1.00 95.94 90 PHE A CA 1
ATOM 703 C C . PHE A 1 90 ? -9.746 15.259 -9.032 1.00 95.94 90 PHE A C 1
ATOM 705 O O . PHE A 1 90 ? -9.656 16.176 -9.838 1.00 95.94 90 PHE A O 1
ATOM 712 N N . ALA A 1 91 ? -10.352 14.102 -9.333 1.00 96.06 91 ALA A N 1
ATOM 713 C CA . ALA A 1 91 ? -10.973 13.769 -10.626 1.00 96.06 91 ALA A CA 1
ATOM 714 C C . ALA A 1 91 ? -10.092 14.020 -11.880 1.00 96.06 91 ALA A C 1
ATOM 716 O O . ALA A 1 91 ? -10.603 14.194 -12.981 1.00 96.06 91 ALA A O 1
ATOM 717 N N . LEU A 1 92 ? -8.762 14.010 -11.724 1.00 96.19 92 LEU A N 1
ATOM 718 C CA . LEU A 1 92 ? -7.812 14.364 -12.785 1.00 96.19 92 LEU A CA 1
ATOM 719 C C . LEU A 1 92 ? -7.706 13.284 -13.866 1.00 96.19 92 LEU A C 1
ATOM 721 O O . LEU A 1 92 ? -7.766 12.079 -13.583 1.00 96.19 92 LEU A O 1
ATOM 725 N N . THR A 1 93 ? -7.402 13.733 -15.081 1.00 95.88 93 THR A N 1
ATOM 726 C CA . THR A 1 93 ? -7.100 12.888 -16.239 1.00 95.88 93 THR A CA 1
ATOM 727 C C . THR A 1 93 ? -5.771 12.136 -16.068 1.00 95.88 93 THR A C 1
ATOM 729 O O . THR A 1 93 ? -5.067 12.212 -15.047 1.00 95.88 93 THR A O 1
ATOM 732 N N . LYS A 1 94 ? -5.389 11.351 -17.079 1.00 93.12 94 LYS A N 1
ATOM 733 C CA . LYS A 1 94 ? -4.116 10.621 -17.095 1.00 93.12 94 LYS A CA 1
ATOM 734 C C . LYS A 1 94 ? -2.954 11.506 -17.583 1.00 93.12 94 LYS A C 1
ATOM 736 O O . LYS A 1 94 ? -1.786 11.141 -17.386 1.00 93.12 94 LYS A O 1
ATOM 741 N N . GLU A 1 95 ? -3.270 12.674 -18.112 1.00 92.81 95 GLU A N 1
ATOM 742 C CA . GLU A 1 95 ? -2.382 13.605 -18.793 1.00 92.81 95 GLU A CA 1
ATOM 743 C C . GLU A 1 95 ? -1.883 14.681 -17.802 1.00 92.81 95 GLU A C 1
ATOM 745 O O . GLU A 1 95 ? -0.712 15.057 -17.839 1.00 92.81 95 GLU A O 1
ATOM 750 N N . ASP A 1 96 ? -2.709 15.044 -16.812 1.00 94.31 96 ASP A N 1
ATOM 751 C CA . ASP A 1 96 ? -2.428 16.059 -15.782 1.00 94.31 96 ASP A CA 1
ATOM 752 C C . ASP A 1 96 ? -1.191 15.791 -14.901 1.00 94.31 96 ASP A C 1
ATOM 754 O O . ASP A 1 96 ? -0.988 14.682 -14.377 1.00 94.31 96 ASP A O 1
ATOM 758 N N . ASP A 1 97 ? -0.405 16.844 -14.620 1.00 94.06 97 ASP A N 1
ATOM 759 C CA . ASP A 1 97 ? 0.720 16.770 -13.678 1.00 94.06 97 ASP A CA 1
ATOM 760 C C . ASP A 1 97 ? 0.261 16.783 -12.212 1.00 94.06 97 ASP A C 1
ATOM 762 O O . ASP A 1 97 ? 0.094 17.815 -11.554 1.00 94.06 97 ASP A O 1
ATOM 766 N N . VAL A 1 98 ? 0.181 15.570 -11.676 1.00 95.19 98 VAL A N 1
ATOM 767 C CA . VAL A 1 98 ? -0.117 15.228 -10.282 1.00 95.19 98 VAL A CA 1
ATOM 768 C C . VAL A 1 98 ? 0.748 15.982 -9.257 1.00 95.19 98 VAL A C 1
ATOM 770 O O . VAL A 1 98 ? 0.336 16.106 -8.104 1.00 95.19 98 VAL A O 1
ATOM 773 N N . LYS A 1 99 ? 1.930 16.504 -9.630 1.00 94.00 99 LYS A N 1
ATOM 774 C CA . LYS A 1 99 ? 2.788 17.293 -8.723 1.00 94.00 99 LYS A CA 1
ATOM 775 C C . LYS A 1 99 ? 2.119 18.565 -8.198 1.00 94.00 99 LYS A C 1
ATOM 777 O O . LYS A 1 99 ? 2.392 18.947 -7.061 1.00 94.00 99 LYS A O 1
ATOM 782 N N . LYS A 1 100 ? 1.275 19.219 -9.004 1.00 93.06 100 LYS A N 1
ATOM 783 C CA . LYS A 1 100 ? 0.601 20.473 -8.620 1.00 93.06 100 LYS A CA 1
ATOM 784 C C . LYS A 1 100 ? -0.419 20.230 -7.497 1.00 93.06 100 LYS A C 1
ATOM 786 O O . LYS A 1 100 ? -0.469 20.980 -6.531 1.00 93.06 100 LYS A O 1
ATOM 791 N N . TYR A 1 101 ? -1.132 19.108 -7.578 1.00 94.00 101 TYR A N 1
ATOM 792 C CA . TYR A 1 101 ? -2.245 18.720 -6.704 1.00 94.00 101 TYR A CA 1
ATOM 793 C C . TYR A 1 101 ? -1.816 17.889 -5.474 1.00 94.00 101 TYR A C 1
ATOM 795 O O . TYR A 1 101 ? -2.604 17.123 -4.918 1.00 94.00 101 TYR A O 1
ATOM 803 N N . ILE A 1 102 ? -0.556 17.982 -5.026 1.00 94.50 102 ILE A N 1
ATOM 804 C CA . ILE A 1 102 ? -0.132 17.308 -3.788 1.00 94.50 102 ILE A CA 1
ATOM 805 C C . ILE A 1 102 ? -0.643 18.101 -2.581 1.00 94.50 102 ILE A C 1
ATOM 807 O O . ILE A 1 102 ? -0.178 19.212 -2.331 1.00 94.50 102 ILE A O 1
ATOM 811 N N . ILE A 1 103 ? -1.506 17.487 -1.767 1.00 93.44 103 ILE A N 1
ATOM 812 C CA . ILE A 1 103 ? -1.897 18.028 -0.457 1.00 93.44 103 ILE A CA 1
ATOM 813 C C . ILE A 1 103 ? -0.643 18.162 0.424 1.00 93.44 103 ILE A C 1
ATOM 815 O O . ILE A 1 103 ? -0.041 17.162 0.832 1.00 93.44 103 ILE A O 1
ATOM 819 N N . LYS A 1 104 ? -0.248 19.406 0.714 1.00 93.31 104 LYS A N 1
ATOM 820 C CA . LYS A 1 104 ? 0.861 19.742 1.617 1.00 93.31 104 LYS A CA 1
ATOM 821 C C . LYS A 1 104 ? 0.301 19.945 3.023 1.00 93.31 104 LYS A C 1
ATOM 823 O O . LYS A 1 104 ? -0.671 20.672 3.193 1.00 93.31 104 LYS A O 1
ATOM 828 N N . ARG A 1 105 ? 0.917 19.343 4.039 1.00 91.62 105 ARG A N 1
ATOM 829 C CA . ARG A 1 105 ? 0.519 19.551 5.438 1.00 91.62 105 ARG A CA 1
ATOM 830 C C . ARG A 1 105 ? 1.335 20.704 6.036 1.00 91.62 105 ARG A C 1
ATOM 832 O O . ARG A 1 105 ? 2.565 20.611 5.976 1.00 91.62 105 ARG A O 1
ATOM 839 N N . PRO A 1 106 ? 0.723 21.741 6.635 1.00 91.31 106 PRO A N 1
ATOM 840 C CA . PRO A 1 106 ? 1.468 22.670 7.477 1.00 91.31 106 PRO A CA 1
ATOM 841 C C . PRO A 1 106 ? 2.115 21.918 8.651 1.00 91.31 106 PRO A C 1
ATOM 843 O O . PRO A 1 106 ? 1.616 20.892 9.132 1.00 91.31 106 PRO A O 1
ATOM 846 N N . LEU A 1 107 ? 3.268 22.401 9.093 1.00 89.12 107 LEU A N 1
ATOM 847 C CA . LEU A 1 107 ? 3.837 22.062 10.392 1.00 89.12 107 LEU A CA 1
ATOM 848 C C . LEU A 1 107 ? 3.325 23.068 11.440 1.00 89.12 107 LEU A C 1
ATOM 850 O O . LEU A 1 107 ? 2.827 24.130 11.065 1.00 89.12 107 LEU A O 1
ATOM 854 N N . PRO A 1 108 ? 3.409 22.765 12.747 1.00 88.81 108 PRO A N 1
ATOM 855 C CA . PRO A 1 108 ? 3.302 23.818 13.748 1.00 88.81 108 PRO A CA 1
ATOM 856 C C . PRO A 1 108 ? 4.423 24.840 13.518 1.00 88.81 108 PRO A C 1
ATOM 858 O O . PRO A 1 108 ? 5.570 24.459 13.245 1.00 88.81 108 PRO A O 1
ATOM 861 N N . VAL A 1 109 ? 4.084 26.125 13.628 1.00 89.81 109 VAL A N 1
ATOM 862 C CA . VAL A 1 109 ? 5.072 27.206 13.645 1.00 89.81 109 VAL A CA 1
ATOM 863 C C . VAL A 1 109 ? 6.010 26.968 14.830 1.00 89.81 109 VAL A C 1
ATOM 865 O O . VAL A 1 109 ? 5.577 26.545 15.900 1.00 89.81 109 VAL A O 1
ATOM 868 N N . LYS A 1 110 ? 7.305 27.204 14.625 1.00 88.00 110 LYS A N 1
ATOM 869 C CA . LYS A 1 110 ? 8.270 27.333 15.720 1.00 88.00 110 LYS A CA 1
ATOM 870 C C . LYS A 1 110 ? 8.649 28.801 15.822 1.00 88.00 110 LYS A C 1
ATOM 872 O O . LYS A 1 110 ? 8.778 29.455 14.787 1.00 88.00 110 LYS A O 1
ATOM 877 N N . GLU A 1 111 ? 8.840 29.288 17.039 1.00 86.94 111 GLU A N 1
ATOM 878 C CA . GLU A 1 111 ? 9.231 30.673 17.311 1.00 86.94 111 GLU A CA 1
ATOM 879 C C . GLU A 1 111 ? 10.414 31.114 16.428 1.00 86.94 111 GLU A C 1
ATOM 881 O O . GLU A 1 111 ? 11.342 30.343 16.146 1.00 86.94 111 GLU A O 1
ATOM 886 N N . GLY A 1 112 ? 10.308 32.334 15.894 1.00 86.50 112 GLY A N 1
ATOM 887 C CA . GLY A 1 112 ? 11.261 32.919 14.945 1.00 86.50 112 GLY A CA 1
ATOM 888 C C . GLY A 1 112 ? 11.340 32.260 13.556 1.00 86.50 112 GLY A C 1
ATOM 889 O O . GLY A 1 112 ? 12.222 32.620 12.777 1.00 86.50 112 GLY A O 1
ATOM 890 N N . LYS A 1 113 ? 10.494 31.274 13.203 1.00 86.94 113 LYS A N 1
ATOM 891 C CA . LYS A 1 113 ? 10.664 30.477 11.966 1.00 86.94 113 LYS A CA 1
ATOM 892 C C . LYS A 1 113 ? 9.417 30.491 11.077 1.00 86.94 113 LYS A C 1
ATOM 894 O O . LYS A 1 113 ? 8.369 29.968 11.446 1.00 86.94 113 LYS A O 1
ATOM 899 N N . LYS A 1 114 ? 9.581 31.028 9.855 1.00 89.06 114 LYS A N 1
ATOM 900 C CA . LYS A 1 114 ? 8.558 31.082 8.787 1.00 89.06 114 LYS A CA 1
ATOM 901 C C . LYS A 1 114 ? 7.842 29.736 8.617 1.00 89.06 114 LYS A C 1
ATOM 903 O O . LYS A 1 114 ? 8.491 28.686 8.623 1.00 89.06 114 LYS A O 1
ATOM 908 N N . GLN A 1 115 ? 6.522 29.784 8.424 1.00 90.06 115 GLN A N 1
ATOM 909 C CA . GLN A 1 115 ? 5.659 28.603 8.373 1.00 90.06 115 GLN A CA 1
ATOM 910 C C . GLN A 1 115 ? 6.109 27.601 7.292 1.00 90.06 115 GLN A C 1
ATOM 912 O O . GLN A 1 115 ? 6.327 27.963 6.135 1.00 90.06 115 GLN A O 1
ATOM 917 N N . ARG A 1 116 ? 6.260 26.325 7.671 1.00 92.19 116 ARG A N 1
ATOM 918 C CA . ARG A 1 116 ? 6.806 25.263 6.810 1.00 92.19 116 ARG A CA 1
ATOM 919 C C . ARG A 1 116 ? 5.739 24.248 6.423 1.00 92.19 116 ARG A C 1
ATOM 921 O O . ARG A 1 116 ? 5.019 23.725 7.268 1.00 92.19 116 ARG A O 1
ATOM 928 N N . TYR A 1 117 ? 5.722 23.887 5.145 1.00 92.75 117 TYR A N 1
ATOM 929 C CA . TYR A 1 117 ? 4.831 22.874 4.585 1.00 92.75 117 TYR A CA 1
ATOM 930 C C . TYR A 1 117 ? 5.603 21.594 4.248 1.00 92.75 117 TYR A C 1
ATOM 932 O O . TYR A 1 117 ? 6.712 21.648 3.720 1.00 92.75 117 TYR A O 1
ATOM 940 N N . GLN A 1 118 ? 5.009 20.434 4.530 1.00 92.88 118 GLN A N 1
ATOM 941 C CA . GLN A 1 118 ? 5.571 19.116 4.223 1.00 92.88 118 GLN A CA 1
ATOM 942 C C . GLN A 1 118 ? 4.692 18.354 3.229 1.00 92.88 118 GLN A C 1
ATOM 944 O O . GLN A 1 118 ? 3.474 18.277 3.393 1.00 92.88 118 GLN A O 1
ATOM 949 N N . ALA A 1 119 ? 5.318 17.762 2.211 1.00 94.19 119 ALA A N 1
ATOM 950 C CA . ALA A 1 119 ? 4.640 17.084 1.108 1.00 94.19 119 ALA A CA 1
ATOM 951 C C . ALA A 1 119 ? 5.133 15.630 0.960 1.00 94.19 119 ALA A C 1
ATOM 953 O O . ALA A 1 119 ? 6.339 15.377 1.018 1.00 94.19 119 ALA A O 1
ATOM 954 N N . PRO A 1 120 ? 4.245 14.642 0.743 1.00 95.56 120 PRO A N 1
ATOM 955 C CA . PRO A 1 120 ? 4.665 13.269 0.493 1.00 95.56 120 PRO A CA 1
ATOM 956 C C . PRO A 1 120 ? 5.311 13.121 -0.894 1.00 95.56 120 PRO A C 1
ATOM 958 O O . PRO A 1 120 ? 4.710 13.458 -1.912 1.00 95.56 120 PRO A O 1
ATOM 961 N N . LYS A 1 121 ? 6.500 12.506 -0.962 1.00 95.69 121 LYS A N 1
ATOM 962 C CA . LYS A 1 121 ? 7.104 12.055 -2.231 1.00 95.69 121 LYS A CA 1
ATOM 963 C C . LYS A 1 121 ? 6.135 11.118 -2.967 1.00 95.69 121 LYS A C 1
ATOM 965 O O . LYS A 1 121 ? 5.852 10.029 -2.457 1.00 95.69 121 LYS A O 1
ATOM 970 N N . ILE A 1 122 ? 5.648 11.528 -4.146 1.00 96.12 122 ILE A N 1
ATOM 971 C CA . ILE A 1 122 ? 4.667 10.753 -4.923 1.00 96.12 122 ILE A CA 1
ATOM 972 C C . ILE A 1 122 ? 5.253 9.386 -5.294 1.00 96.12 122 ILE A C 1
ATOM 974 O O . ILE A 1 122 ? 6.299 9.286 -5.937 1.00 96.12 122 ILE A O 1
ATOM 978 N N . GLN A 1 123 ? 4.532 8.320 -4.950 1.00 96.38 123 GLN A N 1
ATOM 979 C CA . GLN A 1 123 ? 4.862 6.957 -5.355 1.00 96.38 123 GLN A CA 1
ATOM 980 C C . GLN A 1 123 ? 4.145 6.596 -6.667 1.00 96.38 123 GLN A C 1
ATOM 982 O O . GLN A 1 123 ? 2.955 6.875 -6.831 1.00 96.38 123 GLN A O 1
ATOM 987 N N . ARG A 1 124 ? 4.849 5.900 -7.572 1.00 95.25 124 ARG A N 1
ATOM 988 C CA . ARG A 1 124 ? 4.366 5.497 -8.913 1.00 95.25 124 ARG A CA 1
ATOM 989 C C . ARG A 1 124 ? 4.033 6.666 -9.863 1.00 95.25 124 ARG A C 1
ATOM 991 O O . ARG A 1 124 ? 3.220 6.493 -10.763 1.00 95.25 124 ARG A O 1
ATOM 998 N N . LEU A 1 125 ? 4.674 7.826 -9.698 1.00 95.75 125 LEU A N 1
ATOM 999 C CA . LEU A 1 125 ? 4.728 8.840 -10.757 1.00 95.75 125 LEU A CA 1
ATOM 1000 C C . LEU A 1 125 ? 5.654 8.349 -11.884 1.00 95.75 125 LEU A C 1
ATOM 1002 O O . LEU A 1 125 ? 6.730 7.816 -11.605 1.00 95.75 125 LEU A O 1
ATOM 1006 N N . VAL A 1 126 ? 5.251 8.530 -13.143 1.00 94.38 126 VAL A N 1
ATOM 1007 C CA . VAL A 1 126 ? 6.128 8.312 -14.303 1.00 94.38 126 VAL A CA 1
ATOM 1008 C C . VAL A 1 126 ? 6.924 9.593 -14.535 1.00 94.38 126 VAL A C 1
ATOM 1010 O O . VAL A 1 126 ? 6.345 10.669 -14.626 1.00 94.38 126 VAL A O 1
ATOM 1013 N N . THR A 1 127 ? 8.250 9.489 -14.611 1.00 95.00 127 THR A N 1
ATOM 1014 C CA . THR A 1 127 ? 9.150 10.627 -14.863 1.00 95.00 127 THR A CA 1
ATOM 1015 C C . THR A 1 127 ? 10.058 10.336 -16.062 1.00 95.00 127 THR A C 1
ATOM 1017 O O . THR A 1 127 ? 10.253 9.158 -16.390 1.00 95.00 127 THR A O 1
ATOM 1020 N N . PRO A 1 128 ? 10.671 11.357 -16.695 1.00 96.00 128 PRO A N 1
ATOM 1021 C CA . PRO A 1 128 ? 11.614 11.152 -17.797 1.00 96.00 128 PRO A CA 1
ATOM 1022 C C . PRO A 1 128 ? 12.731 10.157 -17.455 1.00 96.00 128 PRO A C 1
ATOM 1024 O O . PRO A 1 128 ? 13.025 9.274 -18.251 1.00 96.00 128 PRO A O 1
ATOM 1027 N N . VAL A 1 129 ? 13.256 10.192 -16.224 1.00 96.88 129 VAL A N 1
ATOM 1028 C CA . VAL A 1 129 ? 14.271 9.244 -15.722 1.00 96.88 129 VAL A CA 1
ATOM 1029 C C . VAL A 1 129 ? 13.758 7.795 -15.688 1.00 96.88 129 VAL A C 1
ATOM 1031 O O . VAL A 1 129 ? 14.502 6.863 -15.991 1.00 96.88 129 VAL A O 1
ATOM 1034 N N . VAL A 1 130 ? 12.480 7.562 -15.360 1.00 96.19 130 VAL A N 1
ATOM 1035 C CA . VAL A 1 130 ? 11.876 6.213 -15.414 1.00 96.19 130 VAL A CA 1
ATOM 1036 C C . VAL A 1 130 ? 11.746 5.734 -16.864 1.00 96.19 130 VAL A C 1
ATOM 1038 O O . VAL A 1 130 ? 12.032 4.569 -17.152 1.00 96.19 130 VAL A O 1
ATOM 1041 N N . LEU A 1 131 ? 11.376 6.626 -17.788 1.00 97.00 131 LEU A N 1
ATOM 1042 C CA . LEU A 1 131 ? 11.303 6.319 -19.220 1.00 97.00 131 LEU A CA 1
ATOM 1043 C C . LEU A 1 131 ? 12.695 6.054 -19.815 1.00 97.00 131 LEU A C 1
ATOM 1045 O O . LEU A 1 131 ? 12.869 5.064 -20.522 1.00 97.00 131 LEU A O 1
ATOM 1049 N N . GLN A 1 132 ? 13.700 6.858 -19.466 1.00 97.94 132 GLN A N 1
ATOM 1050 C CA . GLN A 1 132 ? 15.103 6.677 -19.849 1.00 97.94 132 GLN A CA 1
ATOM 1051 C C . GLN A 1 132 ? 15.646 5.333 -19.344 1.00 97.94 132 GLN A C 1
ATOM 1053 O O . GLN A 1 132 ? 16.188 4.559 -20.129 1.00 97.94 132 GLN A O 1
ATOM 1058 N N . ARG A 1 133 ? 15.412 4.981 -18.070 1.00 98.06 133 ARG A N 1
ATOM 1059 C CA . ARG A 1 133 ? 15.791 3.669 -17.508 1.00 98.06 133 ARG A CA 1
ATOM 1060 C C . ARG A 1 133 ? 15.085 2.500 -18.212 1.00 98.06 133 ARG A C 1
ATOM 1062 O O . ARG A 1 133 ? 15.693 1.442 -18.376 1.00 98.06 133 ARG A O 1
ATOM 1069 N N . LYS A 1 134 ? 13.837 2.677 -18.675 1.00 98.00 134 LYS A N 1
ATOM 1070 C CA . LYS A 1 134 ? 13.130 1.685 -19.513 1.00 98.00 134 LYS A CA 1
ATOM 1071 C C . LYS A 1 134 ? 13.756 1.578 -20.912 1.00 98.00 134 LYS A C 1
ATOM 1073 O O . LYS A 1 134 ? 14.022 0.460 -21.348 1.00 98.00 134 LYS A O 1
ATOM 1078 N N . ARG A 1 135 ? 14.034 2.705 -21.583 1.00 98.25 135 ARG A N 1
ATOM 1079 C CA . ARG A 1 135 ? 14.716 2.764 -22.895 1.00 98.25 135 ARG A CA 1
ATOM 1080 C C . ARG A 1 135 ? 16.094 2.094 -22.831 1.00 98.25 135 ARG A C 1
ATOM 1082 O O . ARG A 1 135 ? 16.352 1.185 -23.610 1.00 98.25 135 ARG A O 1
ATOM 1089 N N . HIS A 1 136 ? 16.919 2.444 -21.843 1.00 98.12 136 HIS A N 1
ATOM 1090 C CA . HIS A 1 136 ? 18.245 1.854 -21.625 1.00 98.12 136 HIS A CA 1
ATOM 1091 C C . HIS A 1 136 ? 18.187 0.332 -21.414 1.00 98.12 136 HIS A C 1
ATOM 1093 O O . HIS A 1 136 ? 18.923 -0.409 -22.059 1.00 98.12 136 HIS A O 1
ATOM 1099 N N . ARG A 1 137 ? 17.252 -0.167 -20.590 1.00 98.31 137 ARG A N 1
ATOM 1100 C CA . ARG A 1 137 ? 17.052 -1.617 -20.400 1.00 98.31 137 ARG A CA 1
ATOM 1101 C C . ARG A 1 137 ? 16.691 -2.341 -21.705 1.00 98.31 137 ARG A C 1
ATOM 1103 O O . ARG A 1 137 ? 17.097 -3.485 -21.888 1.00 98.31 137 ARG A O 1
ATOM 1110 N N . LEU A 1 138 ? 15.925 -1.704 -22.592 1.00 98.06 138 LEU A N 1
ATOM 1111 C CA . LEU A 1 138 ? 15.590 -2.263 -23.906 1.00 98.06 138 LEU A CA 1
ATOM 1112 C C . LEU A 1 138 ? 16.783 -2.201 -24.873 1.00 98.06 138 LEU A C 1
ATOM 1114 O O . LEU A 1 138 ? 17.027 -3.180 -25.568 1.00 98.06 138 LEU A O 1
ATOM 1118 N N . ALA A 1 139 ? 17.568 -1.120 -24.857 1.00 98.19 139 ALA A N 1
ATOM 1119 C CA . ALA A 1 139 ? 18.804 -1.008 -25.636 1.00 98.19 139 ALA A CA 1
ATOM 1120 C C . ALA A 1 139 ? 19.845 -2.070 -25.233 1.00 98.19 139 ALA A C 1
ATOM 1122 O O . ALA A 1 139 ? 20.407 -2.731 -26.097 1.00 98.19 139 ALA A O 1
ATOM 1123 N N . LEU A 1 140 ? 20.035 -2.325 -23.932 1.00 98.12 140 LEU A N 1
ATOM 1124 C CA . LEU A 1 140 ? 20.899 -3.415 -23.456 1.00 98.12 140 LEU A CA 1
ATOM 1125 C C . LEU A 1 140 ? 20.385 -4.807 -23.858 1.00 98.12 140 LEU A C 1
ATOM 1127 O O . LEU A 1 140 ? 21.189 -5.704 -24.094 1.00 98.12 140 LEU A O 1
ATOM 1131 N N . LYS A 1 141 ? 19.062 -5.010 -23.949 1.00 98.25 141 LYS A N 1
ATOM 1132 C CA . LYS A 1 141 ? 18.499 -6.259 -24.490 1.00 98.25 141 LYS A CA 1
ATOM 1133 C C . LYS A 1 141 ? 18.764 -6.405 -25.989 1.00 98.25 141 LYS A C 1
ATOM 1135 O O . LYS A 1 141 ? 19.102 -7.504 -26.407 1.00 98.25 141 LYS A O 1
ATOM 1140 N N . LYS A 1 142 ? 18.632 -5.323 -26.763 1.00 98.12 142 LYS A N 1
ATOM 1141 C CA . LYS A 1 142 ? 18.961 -5.285 -28.195 1.00 98.12 142 LYS A CA 1
ATOM 1142 C C . LYS A 1 142 ? 20.432 -5.624 -28.443 1.00 98.12 142 LYS A C 1
ATOM 1144 O O . LYS A 1 142 ? 20.693 -6.650 -29.061 1.00 98.12 142 LYS A O 1
ATOM 1149 N N . ARG A 1 143 ? 21.358 -4.904 -27.795 1.00 97.94 143 ARG A N 1
ATOM 1150 C CA . ARG A 1 143 ? 22.813 -5.127 -27.916 1.00 97.94 143 ARG A CA 1
ATOM 1151 C C . ARG A 1 143 ? 23.236 -6.570 -27.636 1.00 97.94 143 ARG A C 1
ATOM 1153 O O . ARG A 1 143 ? 24.085 -7.090 -28.335 1.00 97.94 143 ARG A O 1
ATOM 1160 N N . ARG A 1 144 ? 22.615 -7.243 -26.657 1.00 98.12 144 ARG A N 1
ATOM 1161 C CA . ARG A 1 144 ? 22.875 -8.667 -26.346 1.00 98.12 144 ARG A CA 1
ATOM 1162 C C . ARG A 1 144 ? 22.322 -9.655 -27.380 1.00 98.12 144 ARG A C 1
ATOM 1164 O O . ARG A 1 144 ? 22.739 -10.806 -27.389 1.00 98.12 144 ARG A O 1
ATOM 1171 N N . ILE A 1 145 ? 21.335 -9.255 -28.179 1.00 97.75 145 ILE A N 1
ATOM 1172 C CA . ILE A 1 145 ? 20.793 -10.057 -29.286 1.00 97.75 145 ILE A CA 1
ATOM 1173 C C . ILE A 1 145 ? 21.622 -9.806 -30.549 1.00 97.75 145 ILE A C 1
ATOM 1175 O O . ILE A 1 145 ? 21.913 -10.754 -31.268 1.00 97.75 145 ILE A O 1
ATOM 1179 N N . GLU A 1 146 ? 22.017 -8.553 -30.780 1.00 97.81 146 GLU A N 1
ATOM 1180 C CA . GLU A 1 146 ? 22.939 -8.121 -31.838 1.00 97.81 146 GLU A CA 1
ATOM 1181 C C . GLU A 1 146 ? 24.299 -8.830 -31.683 1.00 97.81 146 GLU A C 1
ATOM 1183 O O . GLU A 1 146 ? 24.616 -9.686 -32.508 1.00 97.81 146 GLU A O 1
ATOM 1188 N N . SER A 1 147 ? 24.986 -8.671 -30.545 1.00 97.56 147 SER A N 1
ATOM 1189 C CA . SER A 1 147 ? 26.289 -9.312 -30.285 1.00 97.56 147 SER A CA 1
ATOM 1190 C C . SER A 1 147 ? 26.256 -10.844 -30.319 1.00 97.56 147 SER A C 1
ATOM 1192 O O . SER A 1 147 ? 27.253 -11.487 -30.633 1.00 97.56 147 SER A O 1
ATOM 1194 N N . ARG A 1 148 ? 25.110 -11.458 -29.989 1.00 97.50 148 ARG A N 1
ATOM 1195 C CA . ARG A 1 148 ? 24.940 -12.914 -30.095 1.00 97.50 148 ARG A CA 1
ATOM 1196 C C . ARG A 1 148 ? 24.823 -13.355 -31.553 1.00 97.50 148 ARG A C 1
ATOM 1198 O O . ARG A 1 148 ? 25.427 -14.355 -31.908 1.00 97.50 148 ARG A O 1
ATOM 1205 N N . LYS A 1 149 ? 24.069 -12.621 -32.380 1.00 97.69 149 LYS A N 1
ATOM 1206 C CA . LYS A 1 149 ? 23.954 -12.886 -33.825 1.00 97.69 149 LYS A CA 1
ATOM 1207 C C . LYS A 1 149 ? 25.279 -12.665 -34.552 1.00 97.69 149 LYS A C 1
ATOM 1209 O O . LYS A 1 149 ? 25.582 -13.405 -35.479 1.00 97.69 149 LYS A O 1
ATOM 1214 N N . GLU A 1 150 ? 26.040 -11.657 -34.139 1.00 97.38 150 GLU A N 1
ATOM 1215 C CA . GLU A 1 150 ? 27.372 -11.357 -34.672 1.00 97.38 150 GLU A CA 1
ATOM 1216 C C . GLU A 1 150 ? 28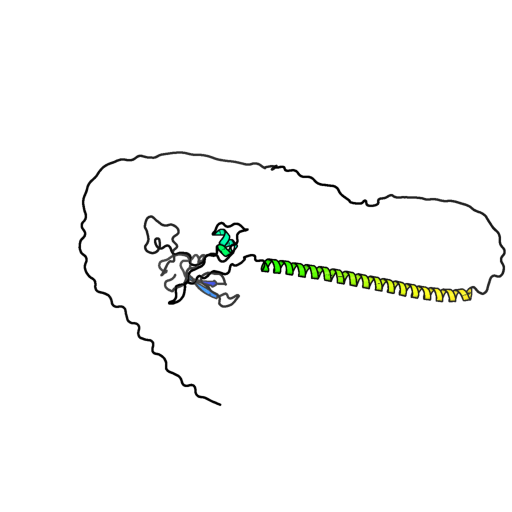.328 -12.525 -34.389 1.00 97.38 150 GLU A C 1
ATOM 1218 O O . GLU A 1 150 ? 28.808 -13.147 -35.336 1.00 97.38 150 GLU A O 1
ATOM 1223 N N . ALA A 1 151 ? 28.466 -12.940 -33.123 1.00 96.44 151 ALA A N 1
ATOM 1224 C CA . ALA A 1 151 ? 29.279 -14.101 -32.743 1.00 96.44 151 ALA A CA 1
ATOM 1225 C C . ALA A 1 151 ? 28.805 -15.425 -33.388 1.00 96.44 151 ALA A C 1
ATOM 1227 O O . ALA A 1 151 ? 29.619 -16.258 -33.784 1.00 96.44 151 ALA A O 1
ATOM 1228 N N . GLU A 1 152 ? 27.490 -15.626 -33.533 1.00 97.19 152 GLU A N 1
ATOM 1229 C CA . GLU A 1 152 ? 26.894 -16.781 -34.225 1.00 97.19 152 GLU A CA 1
ATOM 1230 C C . GLU A 1 152 ? 27.258 -16.795 -35.723 1.00 97.19 152 GLU A C 1
ATOM 1232 O O . GLU A 1 152 ? 27.646 -17.835 -36.261 1.00 97.19 152 GLU A O 1
ATOM 1237 N N . ALA A 1 153 ? 27.224 -15.636 -36.390 1.00 97.25 153 ALA A N 1
ATOM 1238 C CA . ALA A 1 153 ? 27.619 -15.489 -37.789 1.00 97.25 153 ALA A CA 1
ATOM 1239 C C . ALA A 1 153 ? 29.142 -15.601 -37.998 1.00 97.25 153 ALA A C 1
ATOM 1241 O O . ALA A 1 153 ? 29.583 -16.158 -39.004 1.00 97.25 153 ALA A O 1
ATOM 1242 N N . GLU A 1 154 ? 29.955 -15.103 -37.068 1.00 96.81 154 GLU A N 1
ATOM 1243 C CA . GLU A 1 154 ? 31.416 -15.261 -37.068 1.00 96.81 154 GLU A CA 1
ATOM 1244 C C . GLU A 1 154 ? 31.823 -16.725 -36.884 1.00 96.81 154 GLU A C 1
ATOM 1246 O O . GLU A 1 154 ? 32.603 -17.258 -37.677 1.00 96.81 154 GLU A O 1
ATOM 1251 N N . TYR A 1 155 ? 31.222 -17.417 -35.916 1.00 96.69 155 TYR A N 1
ATOM 1252 C CA . TYR A 1 155 ? 31.448 -18.844 -35.706 1.00 96.69 155 TYR A CA 1
ATOM 1253 C C . TYR A 1 155 ? 30.992 -19.684 -36.913 1.00 96.69 155 TYR A C 1
ATOM 1255 O O . TYR A 1 155 ? 31.700 -20.602 -37.333 1.00 96.69 155 TYR A O 1
ATOM 1263 N N . ALA A 1 156 ? 29.869 -19.329 -37.549 1.00 96.81 156 ALA A N 1
ATOM 1264 C CA . ALA A 1 156 ? 29.421 -19.970 -38.786 1.00 96.81 156 ALA A CA 1
ATOM 1265 C C . ALA A 1 156 ? 30.404 -19.763 -39.960 1.00 96.81 156 ALA A C 1
ATOM 1267 O O . ALA A 1 156 ? 30.661 -20.712 -40.707 1.00 96.81 156 ALA A O 1
ATOM 1268 N N . LYS A 1 157 ? 31.002 -18.568 -40.106 1.00 96.94 157 LYS A N 1
ATOM 1269 C CA . LYS A 1 157 ? 32.074 -18.306 -41.091 1.00 96.94 157 LYS A CA 1
ATOM 1270 C C . LYS A 1 157 ? 33.310 -19.168 -40.809 1.00 96.94 157 LYS A C 1
ATOM 1272 O O . LYS A 1 157 ? 33.797 -19.827 -41.727 1.00 96.94 157 LYS A O 1
ATOM 1277 N N . LEU A 1 158 ? 33.757 -19.232 -39.552 1.00 96.69 158 LEU A N 1
ATOM 1278 C CA . LEU A 1 158 ? 34.911 -20.037 -39.132 1.00 96.69 158 LEU A CA 1
ATOM 1279 C C . LEU A 1 158 ? 34.696 -21.538 -39.397 1.00 96.69 158 LEU A C 1
ATOM 1281 O O . LEU A 1 158 ? 35.581 -22.217 -39.920 1.00 96.69 158 LEU A O 1
ATOM 1285 N N . LEU A 1 159 ? 33.502 -22.065 -39.100 1.00 96.56 159 LEU A N 1
ATOM 1286 C CA . LEU A 1 159 ? 33.138 -23.444 -39.445 1.00 96.56 159 LEU A CA 1
ATOM 1287 C C . LEU A 1 159 ? 33.102 -23.672 -40.963 1.00 96.56 159 LEU A C 1
ATOM 1289 O O . LEU A 1 159 ? 33.499 -24.742 -41.426 1.00 96.56 159 LEU A O 1
ATOM 1293 N N . ALA A 1 160 ? 32.648 -22.695 -41.752 1.00 96.00 160 ALA A N 1
ATOM 1294 C CA . ALA A 1 160 ? 32.647 -22.793 -43.211 1.00 96.00 160 ALA A CA 1
ATOM 1295 C C . ALA A 1 160 ? 34.068 -22.778 -43.807 1.00 96.00 160 ALA A C 1
ATOM 1297 O O . ALA A 1 160 ? 34.314 -23.505 -44.770 1.00 96.00 160 ALA A O 1
ATOM 1298 N N . GLN A 1 161 ? 35.000 -22.010 -43.231 1.00 96.12 161 GLN A N 1
ATOM 1299 C CA . GLN A 1 161 ? 36.425 -22.019 -43.596 1.00 96.12 161 GLN A CA 1
ATOM 1300 C C . GLN A 1 161 ? 37.064 -23.379 -43.284 1.00 96.12 161 GLN A C 1
ATOM 1302 O O . GLN A 1 161 ? 37.492 -24.070 -44.210 1.00 96.12 161 GLN A O 1
ATOM 1307 N N . ARG A 1 162 ? 36.970 -23.851 -42.033 1.00 95.62 162 ARG A N 1
ATOM 1308 C CA . ARG A 1 162 ? 37.512 -25.161 -41.618 1.00 95.62 162 ARG A CA 1
ATOM 1309 C C . ARG A 1 162 ? 36.965 -26.325 -42.453 1.00 95.62 162 ARG A C 1
ATOM 1311 O O . ARG A 1 162 ? 37.722 -27.193 -42.872 1.00 95.62 162 ARG A O 1
ATOM 1318 N N . ARG A 1 163 ? 35.667 -26.317 -42.790 1.00 95.06 163 ARG A N 1
ATOM 1319 C CA . ARG A 1 163 ? 35.047 -27.321 -43.686 1.00 95.06 163 ARG A CA 1
ATOM 1320 C C . ARG A 1 163 ? 35.526 -27.237 -45.143 1.00 95.06 163 ARG A C 1
ATOM 1322 O O . ARG A 1 163 ? 35.408 -28.225 -45.866 1.00 95.06 163 ARG A O 1
ATOM 1329 N N . ARG A 1 164 ? 36.024 -26.086 -45.612 1.00 94.94 164 ARG A N 1
ATOM 1330 C CA . ARG A 1 164 ? 36.670 -25.952 -46.934 1.00 94.94 164 ARG A CA 1
ATOM 1331 C C . ARG A 1 164 ? 38.105 -26.468 -46.880 1.00 94.94 164 ARG A C 1
ATOM 1333 O O . ARG A 1 164 ? 38.469 -27.277 -47.727 1.00 94.94 164 ARG A O 1
ATOM 1340 N N . GLU A 1 165 ? 38.870 -26.072 -45.867 1.00 93.50 165 GLU A N 1
ATOM 1341 C CA . GLU A 1 165 ? 40.242 -26.540 -45.610 1.00 93.50 165 GLU A CA 1
ATOM 1342 C C . GLU A 1 165 ? 40.300 -28.067 -45.461 1.00 93.50 165 GLU A C 1
ATOM 1344 O O . GLU A 1 165 ? 41.099 -28.726 -46.122 1.00 93.50 165 GLU A O 1
ATOM 1349 N N . GLU A 1 166 ? 39.394 -28.656 -44.676 1.00 93.06 166 GLU A N 1
ATOM 1350 C CA . GLU A 1 166 ? 39.272 -30.107 -44.509 1.00 93.06 166 GLU A CA 1
ATOM 1351 C C . GLU A 1 166 ? 38.932 -30.813 -45.831 1.00 93.06 166 GLU A C 1
ATOM 1353 O O . GLU A 1 166 ? 39.553 -31.822 -46.173 1.00 93.06 166 GLU A O 1
ATOM 1358 N N . LYS A 1 167 ? 37.994 -30.270 -46.623 1.00 93.94 167 LYS A N 1
ATOM 1359 C CA . LYS A 1 167 ? 37.670 -30.805 -47.957 1.00 93.94 167 LYS A CA 1
ATOM 1360 C C . LYS A 1 167 ? 38.855 -30.716 -48.919 1.00 93.94 167 LYS A C 1
ATOM 1362 O O . LYS A 1 167 ? 39.069 -31.659 -49.678 1.00 93.94 167 LYS A O 1
ATOM 1367 N N . LEU A 1 168 ? 39.633 -29.633 -48.878 1.00 92.38 168 LEU A N 1
ATOM 1368 C CA . LEU A 1 168 ? 40.854 -29.482 -49.671 1.00 92.38 168 LEU A CA 1
ATOM 1369 C C . LEU A 1 168 ? 41.926 -30.485 -49.225 1.00 92.38 168 LEU A C 1
ATOM 1371 O O . LEU A 1 168 ? 42.422 -31.227 -50.066 1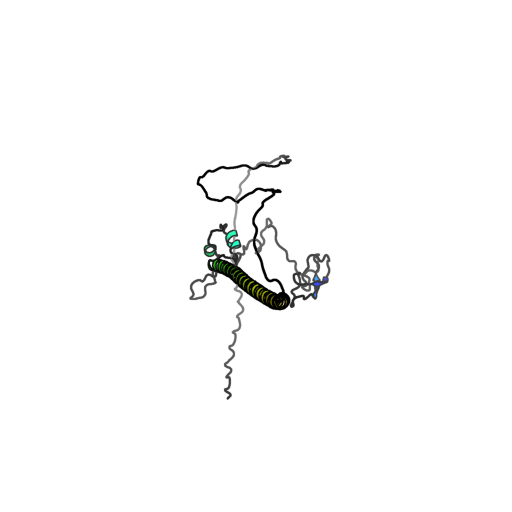.00 92.38 168 LEU A O 1
ATOM 1375 N N . ARG A 1 169 ? 42.198 -30.604 -47.918 1.00 91.50 169 ARG A N 1
ATOM 1376 C CA . ARG A 1 169 ? 43.143 -31.581 -47.344 1.00 91.50 169 ARG A CA 1
ATOM 1377 C C . ARG A 1 169 ? 42.738 -33.031 -47.634 1.00 91.50 169 ARG A C 1
ATOM 1379 O O . ARG A 1 169 ? 43.595 -33.875 -47.889 1.00 91.50 169 ARG A O 1
ATOM 1386 N N . ARG A 1 170 ? 41.435 -33.335 -47.630 1.00 91.25 170 ARG A N 1
ATOM 1387 C CA . ARG A 1 170 ? 40.913 -34.642 -48.058 1.00 91.25 170 ARG A CA 1
ATOM 1388 C C . ARG A 1 170 ? 41.119 -34.846 -49.558 1.00 91.25 170 ARG A C 1
ATOM 1390 O O . ARG A 1 170 ? 41.584 -35.915 -49.936 1.00 91.25 170 ARG A O 1
ATOM 1397 N N . ARG A 1 171 ? 40.834 -33.8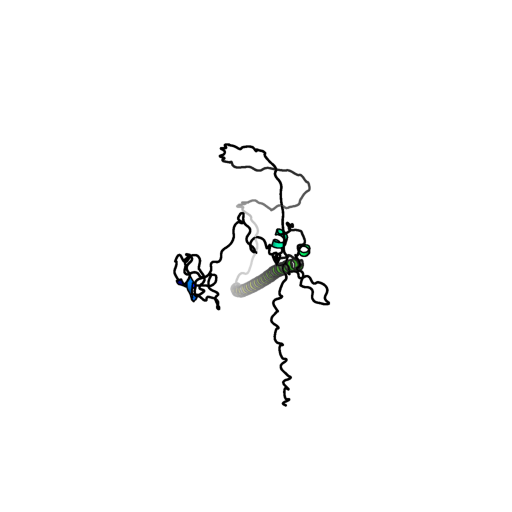35 -50.394 1.00 89.25 171 ARG A N 1
ATOM 1398 C CA . ARG A 1 171 ? 41.028 -33.894 -51.853 1.00 89.25 171 ARG A CA 1
ATOM 1399 C C . ARG A 1 171 ? 42.497 -34.103 -52.228 1.00 89.25 171 ARG A C 1
ATOM 1401 O O . ARG A 1 171 ? 42.762 -34.984 -53.040 1.00 89.25 171 ARG A O 1
ATOM 1408 N N . THR A 1 172 ? 43.435 -33.364 -51.631 1.00 89.38 172 THR A N 1
ATOM 1409 C CA . THR A 1 172 ? 44.875 -33.536 -51.892 1.00 89.38 172 THR A CA 1
ATOM 1410 C C . THR A 1 172 ? 45.365 -34.904 -51.429 1.00 89.38 172 THR A C 1
ATOM 1412 O O . THR A 1 172 ? 46.020 -35.588 -52.206 1.00 89.38 172 THR A O 1
ATOM 1415 N N . ARG A 1 173 ? 44.950 -35.382 -50.244 1.00 88.12 173 ARG A N 1
ATOM 1416 C CA . ARG A 1 173 ? 45.264 -36.750 -49.789 1.00 88.12 173 ARG A CA 1
ATOM 1417 C C . ARG A 1 173 ? 44.692 -37.831 -50.716 1.00 88.12 173 ARG A C 1
ATOM 1419 O O . ARG A 1 173 ? 45.355 -38.832 -50.951 1.00 88.12 173 ARG A O 1
ATOM 1426 N N . THR A 1 174 ? 43.486 -37.658 -51.264 1.00 87.94 174 THR A N 1
ATOM 1427 C CA . THR A 1 174 ? 42.952 -38.601 -52.267 1.00 87.94 174 THR A CA 1
ATOM 1428 C C . THR A 1 174 ? 43.638 -38.483 -53.626 1.00 87.94 174 THR A C 1
ATOM 1430 O O . THR A 1 174 ? 43.710 -39.478 -54.338 1.00 87.94 174 THR A O 1
ATOM 1433 N N . ALA A 1 175 ? 44.148 -37.300 -53.985 1.00 85.69 175 ALA A N 1
ATOM 1434 C CA . ALA A 1 175 ? 44.902 -37.094 -55.216 1.00 85.69 175 ALA A CA 1
ATOM 1435 C C . ALA A 1 175 ? 46.260 -37.799 -55.137 1.00 85.69 175 ALA A C 1
ATOM 1437 O O . ALA A 1 175 ? 46.519 -38.653 -55.975 1.00 85.69 175 ALA A O 1
ATOM 1438 N N . SER A 1 176 ? 47.049 -37.576 -54.080 1.00 85.31 176 SER A N 1
ATOM 1439 C CA . SER A 1 176 ? 48.351 -38.240 -53.920 1.00 85.31 176 SER A CA 1
ATOM 1440 C C . SER A 1 176 ? 48.234 -39.763 -53.765 1.00 85.31 176 SER A C 1
ATOM 1442 O O . SER A 1 176 ? 49.069 -40.495 -54.290 1.00 85.31 176 SER A O 1
ATOM 1444 N N . ILE A 1 177 ? 47.165 -40.276 -53.135 1.00 83.56 177 ILE A N 1
ATOM 1445 C CA . ILE A 1 177 ? 46.863 -41.724 -53.093 1.00 83.56 177 ILE A CA 1
ATOM 1446 C C . ILE A 1 177 ? 46.449 -42.270 -54.472 1.00 83.56 177 ILE A C 1
ATOM 1448 O O . ILE A 1 177 ? 46.687 -43.441 -54.758 1.00 83.56 177 ILE A O 1
ATOM 1452 N N . ARG A 1 178 ? 45.821 -41.463 -55.337 1.00 82.88 178 ARG A N 1
ATOM 1453 C CA . ARG A 1 178 ? 45.508 -41.871 -56.717 1.00 82.88 178 ARG A CA 1
ATOM 1454 C C . ARG A 1 178 ? 46.761 -41.853 -57.590 1.00 82.88 178 ARG A C 1
ATOM 1456 O O . ARG A 1 178 ? 46.989 -42.809 -58.316 1.00 82.88 178 ARG A O 1
ATOM 1463 N N . GLU A 1 179 ? 47.563 -40.805 -57.471 1.00 78.69 179 GLU A N 1
ATOM 1464 C CA . GLU A 1 179 ? 48.784 -40.554 -58.237 1.00 78.69 179 GLU A CA 1
ATOM 1465 C C . GLU A 1 179 ? 49.852 -41.629 -57.979 1.00 78.69 179 GLU A C 1
ATOM 1467 O O . GLU A 1 179 ? 50.328 -42.268 -58.918 1.00 78.69 179 GLU A O 1
ATOM 1472 N N . SER A 1 180 ? 50.104 -41.941 -56.702 1.00 74.56 180 SER A N 1
ATOM 1473 C CA . SER A 1 180 ? 50.976 -43.052 -56.277 1.00 74.56 180 SER A CA 1
ATOM 1474 C C . SER A 1 180 ? 50.433 -44.449 -56.606 1.00 74.56 180 SER A C 1
ATOM 1476 O O . SER A 1 180 ? 51.196 -45.408 -56.610 1.00 74.56 180 SER A O 1
ATOM 1478 N N . LYS A 1 181 ? 49.136 -44.591 -56.914 1.00 71.38 181 LYS A N 1
ATOM 1479 C CA . LYS A 1 181 ? 48.583 -45.831 -57.485 1.00 71.38 181 LYS A CA 1
ATOM 1480 C C . LYS A 1 181 ? 48.715 -45.881 -59.006 1.00 71.38 181 LYS A C 1
ATOM 1482 O O . LYS A 1 181 ? 48.949 -46.960 -59.537 1.00 71.38 181 LYS A O 1
ATOM 1487 N N . SER A 1 182 ? 48.595 -44.746 -59.700 1.00 65.00 182 SER A N 1
ATOM 1488 C CA . SER A 1 182 ? 48.763 -44.690 -61.158 1.00 65.00 182 SER A CA 1
ATOM 1489 C C . SER A 1 182 ? 50.211 -44.885 -61.612 1.00 65.00 182 SER A C 1
ATOM 1491 O O . SER A 1 182 ? 50.422 -45.477 -62.668 1.00 65.00 182 SER A O 1
ATOM 1493 N N . SER A 1 183 ? 51.204 -44.463 -60.819 1.00 62.06 183 SER A N 1
ATOM 1494 C CA . SER A 1 183 ? 52.609 -44.793 -61.096 1.00 62.06 183 SER A CA 1
ATOM 1495 C C . SER A 1 183 ? 52.840 -46.308 -61.041 1.00 62.06 183 SER A C 1
ATOM 1497 O O . SER A 1 183 ? 53.339 -46.883 -62.004 1.00 62.06 183 SER A O 1
ATOM 1499 N N . ILE A 1 184 ? 52.351 -46.966 -59.982 1.00 59.25 184 ILE A N 1
ATOM 1500 C CA . ILE A 1 184 ? 52.437 -48.425 -59.784 1.00 59.25 184 ILE A CA 1
ATOM 1501 C C . ILE A 1 184 ? 51.765 -49.221 -60.921 1.00 59.25 184 ILE A C 1
ATOM 1503 O O . ILE A 1 184 ? 52.251 -50.296 -61.267 1.00 59.25 184 ILE A O 1
ATOM 1507 N N . SER A 1 185 ? 50.684 -48.722 -61.537 1.00 56.94 185 SER A N 1
ATOM 1508 C CA . SER A 1 185 ? 50.148 -49.339 -62.765 1.00 56.94 185 SER A CA 1
ATOM 1509 C C . SER A 1 185 ? 51.014 -49.055 -63.998 1.00 56.94 185 SER A C 1
ATOM 1511 O O . SER A 1 185 ? 51.264 -49.963 -64.782 1.00 56.94 185 SER A O 1
ATOM 1513 N N . SER A 1 186 ? 51.537 -47.833 -64.150 1.00 54.06 186 SER A N 1
ATOM 1514 C CA . SER A 1 186 ? 52.279 -47.426 -65.356 1.00 54.06 186 SER A CA 1
ATOM 1515 C C . SER A 1 186 ? 53.614 -48.149 -65.579 1.00 54.06 186 SER A C 1
ATOM 1517 O O . SER A 1 186 ? 54.116 -48.146 -66.699 1.00 54.06 186 SER A O 1
ATOM 1519 N N . ASP A 1 187 ? 54.178 -48.801 -64.557 1.00 52.34 187 ASP A N 1
ATOM 1520 C CA . ASP A 1 187 ? 55.354 -49.671 -64.713 1.00 52.34 187 ASP A CA 1
ATOM 1521 C C . ASP A 1 187 ? 55.011 -51.127 -65.082 1.00 52.34 187 ASP A C 1
ATOM 1523 O O . ASP A 1 187 ? 55.912 -51.889 -65.431 1.00 52.34 187 ASP A O 1
ATOM 1527 N N . LYS A 1 188 ? 53.726 -51.521 -65.096 1.00 50.25 188 LYS A N 1
ATOM 1528 C CA . LYS A 1 188 ? 53.289 -52.779 -65.733 1.00 50.25 188 LYS A CA 1
ATOM 1529 C C . LYS A 1 188 ? 53.047 -52.623 -67.234 1.00 50.25 188 LYS A C 1
ATOM 1531 O O . LYS A 1 188 ? 53.410 -53.514 -67.995 1.00 50.25 188 LYS A O 1
ATOM 1536 N N . ASP A 1 189 ? 52.489 -51.492 -67.658 1.00 49.12 189 ASP A N 1
ATOM 1537 C CA . ASP A 1 189 ? 51.994 -51.313 -69.033 1.00 49.12 189 ASP A CA 1
ATOM 1538 C C . ASP A 1 189 ? 53.094 -50.945 -70.059 1.00 49.12 189 ASP A C 1
ATOM 1540 O O . ASP A 1 189 ? 52.845 -50.909 -71.260 1.00 49.12 189 ASP A O 1
ATOM 1544 N N . LYS A 1 190 ? 54.339 -50.706 -69.620 1.00 43.44 190 LYS A N 1
ATOM 1545 C CA . LYS A 1 190 ? 55.474 -50.288 -70.475 1.00 43.44 190 LYS A CA 1
ATOM 1546 C C . LYS A 1 190 ? 56.0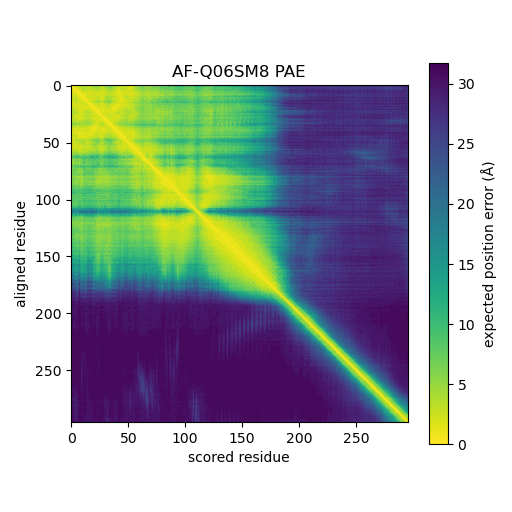68 -51.376 -71.387 1.00 43.44 190 LYS A C 1
ATOM 1548 O O . LYS A 1 190 ? 57.053 -51.093 -72.068 1.00 43.44 190 LYS A O 1
ATOM 1553 N N . LYS A 1 191 ? 55.550 -52.611 -71.385 1.00 38.31 191 LYS A N 1
ATOM 1554 C CA . LYS A 1 191 ? 56.207 -53.752 -72.059 1.00 38.31 191 LYS A CA 1
ATOM 1555 C C . LYS A 1 191 ? 55.627 -54.151 -73.425 1.00 38.31 191 LYS A C 1
ATOM 1557 O O . LYS A 1 191 ? 56.200 -55.031 -74.059 1.00 38.31 191 LYS A O 1
ATOM 1562 N N . GLU A 1 192 ? 54.546 -53.528 -73.901 1.00 39.44 192 GLU A N 1
ATOM 1563 C CA . GLU A 1 192 ? 53.883 -53.932 -75.155 1.00 39.44 192 GLU A CA 1
ATOM 1564 C C . GLU A 1 192 ? 53.453 -52.767 -76.071 1.00 39.44 192 GLU A C 1
ATOM 1566 O O . GLU A 1 192 ? 53.355 -51.614 -75.662 1.00 39.44 192 GLU A O 1
ATOM 1571 N N . VAL A 1 193 ? 53.143 -53.138 -77.322 1.00 35.25 193 VAL A N 1
ATOM 1572 C CA . VAL A 1 193 ? 52.529 -52.349 -78.411 1.00 35.25 193 VAL A CA 1
ATOM 1573 C C . VAL A 1 193 ? 53.423 -51.315 -79.118 1.00 35.25 193 VAL A C 1
ATOM 1575 O O . VAL A 1 193 ? 53.470 -50.127 -78.807 1.00 35.25 193 VAL A O 1
ATOM 1578 N N . VAL A 1 194 ? 54.022 -51.779 -80.218 1.00 33.50 194 VAL A N 1
ATOM 1579 C CA . VAL A 1 194 ? 54.560 -50.973 -81.327 1.00 33.50 194 VAL A CA 1
ATOM 1580 C C . VAL A 1 194 ? 53.585 -51.034 -82.522 1.00 33.50 194 VAL A C 1
ATOM 1582 O O . VAL A 1 194 ? 52.955 -52.065 -82.735 1.00 33.50 194 VAL A O 1
ATOM 1585 N N . LYS A 1 195 ? 53.544 -49.959 -83.335 1.00 32.50 195 LYS A N 1
ATOM 1586 C CA . LYS A 1 195 ? 52.760 -49.730 -84.584 1.00 32.50 195 LYS A CA 1
ATOM 1587 C C . LYS A 1 195 ? 51.256 -49.390 -84.455 1.00 32.50 195 LYS A C 1
ATOM 1589 O O . LYS A 1 195 ? 50.469 -50.083 -83.825 1.00 32.50 195 LYS A O 1
ATOM 1594 N N . LYS A 1 196 ? 50.873 -48.336 -85.194 1.00 32.78 196 LYS A N 1
ATOM 1595 C CA . LYS A 1 196 ? 49.539 -48.070 -85.782 1.00 32.78 196 LYS A CA 1
ATOM 1596 C C . LYS A 1 196 ? 49.651 -48.195 -87.317 1.00 32.78 196 LYS A C 1
ATOM 1598 O O . LYS A 1 196 ? 50.778 -48.210 -87.817 1.00 32.78 196 LYS A O 1
ATOM 1603 N N . PRO A 1 197 ? 48.531 -48.266 -88.061 1.00 41.03 197 PRO A N 1
ATOM 1604 C CA . PRO A 1 197 ? 48.070 -47.077 -88.808 1.00 41.03 197 PRO A CA 1
ATOM 1605 C C . PRO A 1 197 ? 46.547 -46.801 -88.674 1.00 41.03 197 PRO A C 1
ATOM 1607 O O . PRO A 1 197 ? 45.892 -47.338 -87.783 1.00 41.03 197 PRO A O 1
ATOM 1610 N N . GLU A 1 198 ? 46.003 -45.886 -89.488 1.00 33.16 198 GLU A N 1
ATOM 1611 C CA . GLU A 1 198 ? 44.656 -45.288 -89.375 1.00 33.16 198 GLU A CA 1
ATOM 1612 C C . GLU A 1 198 ? 43.597 -45.859 -90.342 1.00 33.16 198 GLU A C 1
ATOM 1614 O O . GLU A 1 198 ? 43.940 -46.219 -91.462 1.00 33.16 198 GLU A O 1
ATOM 1619 N N . VAL A 1 199 ? 42.303 -45.769 -89.972 1.00 32.25 199 VAL A N 1
ATOM 1620 C CA . VAL A 1 199 ? 41.146 -45.610 -90.893 1.00 32.25 199 VAL A CA 1
ATOM 1621 C C . VAL A 1 199 ? 40.038 -44.757 -90.219 1.00 32.25 199 VAL A C 1
ATOM 1623 O O . VAL A 1 199 ? 39.884 -44.776 -88.997 1.00 32.25 199 VAL A O 1
ATOM 1626 N N . LYS A 1 200 ? 39.246 -44.022 -91.017 1.00 35.66 200 LYS A N 1
ATOM 1627 C CA . LYS A 1 200 ? 37.978 -43.307 -90.703 1.00 35.66 200 LYS A CA 1
ATOM 1628 C C . LYS A 1 200 ? 36.986 -43.540 -91.873 1.00 35.66 200 LYS A C 1
ATOM 1630 O O . LYS A 1 200 ? 37.480 -43.877 -92.947 1.00 35.66 200 LYS A O 1
ATOM 1635 N N . PRO A 1 201 ? 35.678 -43.189 -91.804 1.00 50.47 201 PRO A N 1
ATOM 1636 C CA . PRO A 1 201 ? 34.735 -43.065 -90.673 1.00 50.47 201 PRO A CA 1
ATOM 1637 C C . PRO A 1 201 ? 33.402 -43.847 -90.906 1.00 50.47 201 PRO A C 1
ATOM 1639 O O . PRO A 1 201 ? 33.159 -44.352 -91.995 1.00 50.47 201 PRO A O 1
ATOM 1642 N N . ALA A 1 202 ? 32.473 -43.858 -89.934 1.00 30.92 202 ALA A N 1
ATOM 1643 C CA . ALA A 1 202 ? 31.038 -44.152 -90.154 1.00 30.92 202 ALA A CA 1
ATOM 1644 C C . ALA A 1 202 ? 30.158 -43.588 -89.011 1.00 30.92 202 ALA A C 1
ATOM 1646 O O . ALA A 1 202 ? 30.676 -43.326 -87.925 1.00 30.92 202 ALA A O 1
ATOM 1647 N N . ALA A 1 203 ? 28.843 -43.402 -89.225 1.00 30.59 203 ALA A N 1
ATOM 1648 C CA . ALA A 1 203 ? 27.928 -42.832 -88.218 1.00 30.59 203 ALA A CA 1
ATOM 1649 C C . ALA A 1 203 ? 26.485 -43.394 -88.254 1.00 30.59 203 ALA A C 1
ATOM 1651 O O . ALA A 1 203 ? 25.833 -43.385 -89.295 1.00 30.59 203 ALA A O 1
ATOM 1652 N N . ALA A 1 204 ? 25.976 -43.813 -87.087 1.00 33.69 204 ALA A N 1
ATOM 1653 C CA . ALA A 1 204 ? 24.575 -44.128 -86.737 1.00 33.69 204 ALA A CA 1
ATOM 1654 C C . ALA A 1 204 ? 24.510 -44.367 -85.201 1.00 33.69 204 ALA A C 1
ATOM 1656 O O . ALA A 1 204 ? 25.533 -44.719 -84.624 1.00 33.69 204 ALA A O 1
ATOM 1657 N N . LYS A 1 205 ? 23.405 -44.218 -84.450 1.00 31.34 205 LYS A N 1
ATOM 1658 C CA . LYS A 1 205 ? 22.011 -43.794 -84.724 1.00 31.34 205 LYS A CA 1
ATOM 1659 C C . LYS A 1 205 ? 21.421 -43.148 -83.438 1.00 31.34 205 LYS A C 1
ATOM 1661 O O . LYS A 1 205 ? 22.036 -43.220 -82.380 1.00 31.34 205 LYS A O 1
ATOM 1666 N N . LYS A 1 206 ? 20.241 -42.514 -83.523 1.00 28.92 206 LYS A N 1
ATOM 1667 C CA . LYS A 1 206 ? 19.512 -41.887 -82.387 1.00 28.92 206 LYS A CA 1
ATOM 1668 C C . LYS A 1 206 ? 18.831 -42.923 -81.472 1.00 28.92 206 LYS A C 1
ATOM 1670 O O . LYS A 1 206 ? 18.355 -43.913 -82.019 1.00 28.92 206 LYS A O 1
ATOM 1675 N N . VAL A 1 207 ? 18.621 -42.585 -80.188 1.00 29.39 207 VAL A N 1
ATOM 1676 C CA . VAL A 1 207 ? 17.369 -42.824 -79.414 1.00 29.39 207 VAL A CA 1
ATOM 1677 C C . VAL A 1 207 ? 17.164 -41.660 -78.405 1.00 29.39 207 VAL A C 1
ATOM 1679 O O . VAL A 1 207 ? 18.106 -40.919 -78.121 1.00 29.39 207 VAL A O 1
ATOM 1682 N N . ASP A 1 208 ? 15.920 -41.485 -77.958 1.00 29.91 208 ASP A N 1
ATOM 1683 C CA . ASP A 1 208 ? 15.262 -40.416 -77.171 1.00 29.91 208 ASP A CA 1
ATOM 1684 C C . ASP A 1 208 ? 15.722 -40.296 -75.680 1.00 29.91 208 ASP A C 1
ATOM 1686 O O . ASP A 1 208 ? 16.680 -40.950 -75.278 1.00 29.91 208 ASP A O 1
ATOM 1690 N N . ASP A 1 209 ? 15.186 -39.458 -74.770 1.00 31.53 209 ASP A N 1
ATOM 1691 C CA . ASP A 1 209 ? 13.883 -38.759 -74.665 1.00 31.53 209 ASP A CA 1
ATOM 1692 C C . ASP A 1 209 ? 13.995 -37.430 -73.857 1.00 31.53 209 ASP A C 1
ATOM 1694 O O . ASP A 1 209 ? 15.002 -37.148 -73.202 1.00 31.53 209 ASP A O 1
ATOM 1698 N N . LYS A 1 210 ? 12.972 -36.567 -73.921 1.00 28.59 210 LYS A N 1
ATOM 1699 C CA . LYS A 1 210 ? 12.988 -35.140 -73.556 1.00 28.59 210 LYS A CA 1
ATOM 1700 C C . LYS A 1 210 ? 11.782 -34.726 -72.691 1.00 28.59 210 LYS A C 1
ATOM 1702 O O . LYS A 1 210 ? 10.941 -33.927 -73.109 1.00 28.59 210 LYS A O 1
ATOM 1707 N N . LYS A 1 211 ? 11.708 -35.206 -71.443 1.00 29.78 211 LYS A N 1
ATOM 1708 C CA . LYS A 1 211 ? 10.603 -34.888 -70.511 1.00 29.78 211 LYS A CA 1
ATOM 1709 C C . LYS A 1 211 ? 10.877 -33.643 -69.646 1.00 29.78 211 LYS A C 1
ATOM 1711 O O . LYS A 1 211 ? 11.883 -33.569 -68.947 1.00 29.78 211 LYS A O 1
ATOM 1716 N N . LYS A 1 212 ? 9.958 -32.667 -69.671 1.00 30.59 212 LYS A N 1
ATOM 1717 C CA . LYS A 1 212 ? 10.045 -31.358 -68.983 1.00 30.59 212 LYS A CA 1
ATOM 1718 C C . LYS A 1 212 ? 8.910 -31.195 -67.954 1.00 30.59 212 LYS A C 1
ATOM 1720 O O . LYS A 1 212 ? 7.780 -31.574 -68.251 1.00 30.59 212 LYS A O 1
ATOM 1725 N N . PRO A 1 213 ? 9.181 -30.587 -66.788 1.00 31.94 213 PRO A N 1
ATOM 1726 C CA . PRO A 1 213 ? 8.336 -29.506 -66.238 1.00 31.94 213 PRO A CA 1
ATOM 1727 C C . PRO A 1 213 ? 9.154 -28.194 -66.157 1.00 31.94 213 PRO A C 1
ATOM 1729 O O . PRO A 1 213 ? 10.363 -28.229 -65.953 1.00 31.94 213 PRO A O 1
ATOM 1732 N N . ALA A 1 214 ? 8.646 -27.007 -66.508 1.00 28.95 214 ALA A N 1
ATOM 1733 C CA . ALA A 1 214 ? 7.575 -26.251 -65.841 1.00 28.95 214 ALA A CA 1
ATOM 1734 C C . ALA A 1 214 ? 7.992 -25.879 -64.396 1.00 28.95 214 ALA A C 1
ATOM 1736 O O . ALA A 1 214 ? 8.030 -26.740 -63.529 1.00 28.95 214 ALA A O 1
ATOM 1737 N N . GLU A 1 215 ? 8.567 -24.686 -64.179 1.00 28.45 215 GLU A N 1
ATOM 1738 C CA . GLU A 1 215 ? 7.869 -23.430 -63.791 1.00 28.45 215 GLU A CA 1
ATOM 1739 C C . GLU A 1 215 ? 7.650 -23.323 -62.258 1.00 28.45 215 GLU A C 1
ATOM 1741 O O . GLU A 1 215 ? 7.451 -24.333 -61.601 1.00 28.45 215 GLU A O 1
ATOM 1746 N N . LYS A 1 216 ? 7.718 -22.165 -61.576 1.00 28.61 216 LYS A N 1
ATOM 1747 C CA . LYS A 1 216 ? 7.727 -20.740 -61.990 1.00 28.61 216 LYS A CA 1
ATOM 1748 C C . LYS A 1 216 ? 8.834 -19.938 -61.275 1.00 28.61 216 LYS A C 1
ATOM 1750 O O . LYS A 1 216 ? 9.344 -20.361 -60.240 1.00 28.61 216 LYS A O 1
ATOM 1755 N N . LYS A 1 217 ? 9.177 -18.751 -61.797 1.00 28.48 217 LYS A N 1
ATOM 1756 C CA . LYS A 1 217 ? 9.953 -17.730 -61.058 1.00 28.48 217 LYS A CA 1
ATOM 1757 C C . LYS A 1 217 ? 9.034 -16.917 -60.133 1.00 28.48 217 LYS A C 1
ATOM 1759 O O . LYS A 1 217 ? 7.827 -16.871 -60.344 1.00 28.48 217 LYS A O 1
ATOM 1764 N N . ALA A 1 218 ? 9.620 -16.277 -59.121 1.00 26.47 218 ALA A N 1
ATOM 1765 C CA . ALA A 1 218 ? 8.938 -15.289 -58.285 1.00 26.47 218 ALA A CA 1
ATOM 1766 C C . ALA A 1 218 ? 8.921 -13.911 -58.963 1.00 26.47 218 ALA A C 1
ATOM 1768 O O . ALA A 1 218 ? 9.868 -13.577 -59.677 1.00 26.47 218 ALA A O 1
ATOM 1769 N N . ASP A 1 219 ? 7.888 -13.114 -58.681 1.00 27.67 219 ASP A N 1
ATOM 1770 C CA . ASP A 1 219 ? 7.727 -11.762 -59.223 1.00 27.67 219 ASP A CA 1
ATOM 1771 C C . ASP A 1 219 ? 7.836 -10.659 -58.154 1.00 27.67 219 ASP A C 1
ATOM 1773 O O . ASP A 1 219 ? 7.763 -10.919 -56.946 1.00 27.67 219 ASP A O 1
ATOM 1777 N N . ALA A 1 220 ? 8.092 -9.429 -58.601 1.00 28.67 220 ALA A N 1
ATOM 1778 C CA . ALA A 1 220 ? 8.599 -8.336 -57.771 1.00 28.67 220 ALA A CA 1
ATOM 1779 C C . ALA A 1 220 ? 7.518 -7.355 -57.263 1.00 28.67 220 ALA A C 1
ATOM 1781 O O . ALA A 1 220 ? 6.344 -7.418 -57.611 1.00 28.67 220 ALA A O 1
ATOM 1782 N N . LYS A 1 221 ? 7.929 -6.422 -56.388 1.00 26.72 221 LYS A N 1
ATOM 1783 C CA . LYS A 1 221 ? 7.039 -5.506 -55.653 1.00 26.72 221 LYS A CA 1
ATOM 1784 C C . LYS A 1 221 ? 7.484 -4.043 -55.769 1.00 26.72 221 LYS A C 1
ATOM 1786 O O . LYS A 1 221 ? 8.523 -3.683 -55.215 1.00 26.72 221 LYS A O 1
ATOM 1791 N N . LYS A 1 222 ? 6.642 -3.176 -56.349 1.00 25.89 222 LYS A N 1
ATOM 1792 C CA . LYS A 1 222 ? 6.669 -1.708 -56.151 1.00 25.89 222 LYS A CA 1
ATOM 1793 C C . LYS A 1 222 ? 5.258 -1.075 -56.281 1.00 25.89 222 LYS A C 1
ATOM 1795 O O . LYS A 1 222 ? 4.349 -1.796 -56.680 1.00 25.89 222 LYS A O 1
ATOM 1800 N N . PRO A 1 223 ? 5.038 0.190 -55.839 1.00 38.78 223 PRO A N 1
ATOM 1801 C CA . PRO A 1 223 ? 3.717 0.632 -55.361 1.00 38.78 223 PRO A CA 1
ATOM 1802 C C . PRO A 1 223 ? 3.157 1.949 -55.953 1.00 38.78 223 PRO A C 1
ATOM 1804 O O . PRO A 1 223 ? 3.896 2.769 -56.491 1.00 38.78 223 PRO A O 1
ATOM 1807 N N . ALA A 1 224 ? 1.865 2.181 -55.695 1.00 25.55 224 ALA A N 1
ATOM 1808 C CA . ALA A 1 224 ? 1.103 3.440 -55.786 1.00 25.55 224 ALA A CA 1
ATOM 1809 C C . ALA A 1 224 ? -0.176 3.293 -54.910 1.00 25.55 224 ALA A C 1
ATOM 1811 O O . ALA A 1 224 ? -0.518 2.163 -54.566 1.00 25.55 224 ALA A O 1
ATOM 1812 N N . GLU A 1 225 ? -0.959 4.309 -54.523 1.00 25.73 225 GLU A N 1
ATOM 1813 C CA . GLU A 1 225 ? -0.636 5.640 -53.974 1.00 25.73 225 GLU A CA 1
ATOM 1814 C C . GLU A 1 225 ? -1.813 6.087 -53.044 1.00 25.73 225 GLU A C 1
ATOM 1816 O O . GLU A 1 225 ? -2.600 5.247 -52.611 1.00 25.73 225 GLU A O 1
ATOM 1821 N N . LYS A 1 226 ? -1.925 7.372 -52.669 1.00 25.66 226 LYS A N 1
ATOM 1822 C CA . LYS A 1 226 ? -2.851 7.909 -51.636 1.00 25.66 226 LYS A CA 1
ATOM 1823 C C . LYS A 1 226 ? -4.349 7.845 -52.021 1.00 25.66 226 LYS A C 1
ATOM 1825 O O . LYS A 1 226 ? -4.663 8.139 -53.171 1.00 25.66 226 LYS A O 1
ATOM 1830 N N . LYS A 1 227 ? -5.260 7.716 -51.032 1.00 23.92 227 LYS A N 1
ATOM 1831 C CA . LYS A 1 227 ? -6.209 8.787 -50.588 1.00 23.92 227 LYS A CA 1
ATOM 1832 C C . LYS A 1 227 ? -7.196 8.354 -49.475 1.00 23.92 227 LYS A C 1
ATOM 1834 O O . LYS A 1 227 ? -7.223 7.200 -49.060 1.00 23.92 227 LYS A O 1
ATOM 1839 N N . ASP A 1 228 ? -7.922 9.341 -48.949 1.00 25.11 228 ASP A N 1
ATOM 1840 C CA . ASP A 1 228 ? -8.726 9.368 -47.714 1.00 25.11 228 ASP A CA 1
ATOM 1841 C C . ASP A 1 228 ? -10.204 8.942 -47.869 1.00 25.11 228 ASP A C 1
ATOM 1843 O O . ASP A 1 228 ? -10.777 9.129 -48.938 1.00 25.11 228 ASP A O 1
ATOM 1847 N N . ALA A 1 229 ? -10.863 8.519 -46.769 1.00 26.97 229 ALA A N 1
ATOM 1848 C CA . ALA A 1 229 ? -12.300 8.763 -46.495 1.00 26.97 229 ALA A CA 1
ATOM 1849 C C . ALA A 1 229 ? -12.740 8.358 -45.060 1.00 26.97 229 ALA A C 1
ATOM 1851 O O . ALA A 1 229 ? -12.119 7.517 -44.412 1.00 26.97 229 ALA A O 1
ATOM 1852 N N . LYS A 1 230 ? -13.862 8.926 -44.579 1.00 26.70 230 LYS A N 1
AT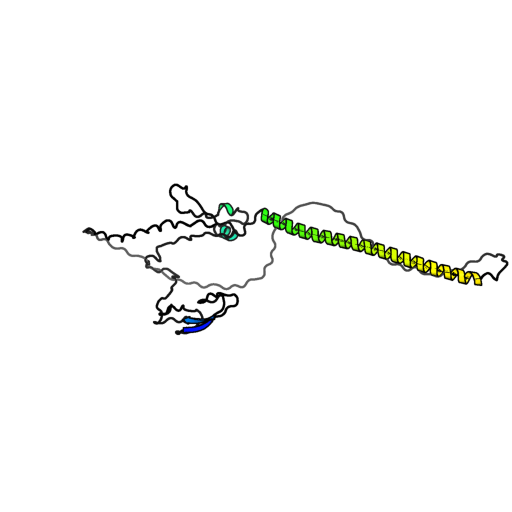OM 1853 C CA . LYS A 1 230 ? -14.594 8.527 -43.351 1.00 26.70 230 LYS A CA 1
ATOM 1854 C C . LYS A 1 230 ? -15.807 7.639 -43.683 1.00 26.70 230 LYS A C 1
ATOM 1856 O O . LYS A 1 230 ? -16.545 7.990 -44.594 1.00 26.70 230 LYS A O 1
ATOM 1861 N N . LYS A 1 231 ? -16.099 6.639 -42.839 1.00 25.05 231 LYS A N 1
ATOM 1862 C CA . LYS A 1 231 ? -17.429 6.224 -42.300 1.00 25.05 231 LYS A CA 1
ATOM 1863 C C . LYS A 1 231 ? -17.147 5.225 -41.152 1.00 25.05 231 LYS A C 1
ATOM 1865 O O . LYS A 1 231 ? -16.165 4.499 -41.234 1.00 25.05 231 LYS A O 1
ATOM 1870 N N . ALA A 1 232 ? -17.742 5.307 -39.960 1.00 24.58 232 ALA A N 1
ATOM 1871 C CA . ALA A 1 232 ? -19.155 5.308 -39.550 1.00 24.58 232 ALA A CA 1
ATOM 1872 C C . ALA A 1 232 ? -19.775 3.892 -39.492 1.00 24.58 232 ALA A C 1
ATOM 1874 O O . ALA A 1 232 ? -19.834 3.186 -40.491 1.00 24.58 232 ALA A O 1
ATOM 1875 N N . ASP A 1 233 ? -20.180 3.546 -38.270 1.00 24.94 233 ASP A N 1
ATOM 1876 C CA . ASP A 1 233 ? -21.120 2.535 -37.764 1.00 24.94 233 ASP A CA 1
ATOM 1877 C C . ASP A 1 233 ? -21.473 1.262 -38.559 1.00 24.94 233 ASP A C 1
ATOM 1879 O O . ASP A 1 233 ? -22.176 1.297 -39.565 1.00 24.94 233 ASP A O 1
ATOM 1883 N N . ALA A 1 234 ? -21.188 0.110 -37.934 1.00 26.92 234 ALA A N 1
ATOM 1884 C CA . ALA A 1 234 ? -22.084 -1.051 -37.927 1.00 26.92 234 ALA A CA 1
ATOM 1885 C C . ALA A 1 234 ? -21.852 -1.924 -36.674 1.00 26.92 234 ALA A C 1
ATOM 1887 O O . ALA A 1 234 ? -20.723 -2.311 -36.372 1.00 26.92 234 ALA A O 1
ATOM 1888 N N . LYS A 1 235 ? -22.927 -2.276 -35.956 1.00 27.67 235 LYS A N 1
ATOM 1889 C CA . LYS A 1 235 ? -22.921 -3.223 -34.825 1.00 27.67 235 LYS A CA 1
ATOM 1890 C C . LYS A 1 235 ? -24.099 -4.196 -34.971 1.00 27.67 235 LYS A C 1
ATOM 1892 O O . LYS A 1 235 ? -25.237 -3.745 -34.850 1.00 27.67 235 LYS A O 1
ATOM 1897 N N . PRO A 1 236 ? -23.878 -5.512 -35.135 1.00 28.03 236 PRO A N 1
ATOM 1898 C CA . PRO A 1 236 ? -24.938 -6.496 -34.952 1.00 28.03 236 PRO A CA 1
ATOM 1899 C C . PRO A 1 236 ? -25.186 -6.740 -33.454 1.00 28.03 236 PRO A C 1
ATOM 1901 O O . PRO A 1 236 ? -24.261 -6.729 -32.638 1.00 28.03 236 PRO A O 1
ATOM 1904 N N . ALA A 1 237 ? -26.446 -6.959 -33.080 1.00 26.16 237 ALA A N 1
ATOM 1905 C CA . ALA A 1 237 ? -26.860 -7.253 -31.710 1.00 26.16 237 ALA A CA 1
ATOM 1906 C C . ALA A 1 237 ? -27.558 -8.618 -31.626 1.00 26.16 237 ALA A C 1
ATOM 1908 O O . ALA A 1 237 ? -28.248 -9.023 -32.558 1.00 26.16 237 ALA A O 1
ATOM 1909 N N . ALA A 1 238 ? -27.434 -9.284 -30.476 1.00 27.80 238 ALA A N 1
ATOM 1910 C CA . ALA A 1 238 ? -28.279 -10.412 -30.093 1.00 27.80 238 ALA A CA 1
ATOM 1911 C C . ALA A 1 238 ? -29.300 -9.961 -29.029 1.00 27.80 238 ALA A C 1
ATOM 1913 O O . ALA A 1 238 ? -29.011 -9.080 -28.215 1.00 27.80 238 ALA A O 1
ATOM 1914 N N . LYS A 1 239 ? -30.507 -10.534 -29.075 1.00 26.67 239 LYS A N 1
ATOM 1915 C CA . LYS A 1 239 ? -31.667 -10.184 -28.226 1.00 26.67 239 LYS A CA 1
ATOM 1916 C C . LYS A 1 239 ? -31.424 -10.677 -26.783 1.00 26.67 239 LYS A C 1
ATOM 1918 O O . LYS A 1 239 ? -30.762 -11.690 -26.602 1.00 26.67 239 LYS A O 1
ATOM 1923 N N . LYS A 1 240 ? -31.757 -9.949 -25.708 1.00 24.22 240 LYS A N 1
ATOM 1924 C CA . LYS A 1 240 ? -33.014 -9.285 -25.281 1.00 24.22 240 LYS A CA 1
ATOM 1925 C C . LYS A 1 240 ? -34.070 -10.287 -24.783 1.00 24.22 240 LYS A C 1
ATOM 1927 O O . LYS A 1 240 ? -34.640 -11.026 -25.575 1.00 24.22 240 LYS A O 1
ATOM 1932 N N . ALA A 1 241 ? -34.347 -10.232 -23.480 1.00 25.73 241 ALA A N 1
ATOM 1933 C CA . ALA A 1 241 ? -35.532 -10.771 -22.816 1.00 25.73 241 ALA A CA 1
ATOM 1934 C C . ALA A 1 241 ? -35.885 -9.818 -21.656 1.00 25.73 241 ALA A C 1
ATOM 1936 O O . ALA A 1 241 ? -34.992 -9.384 -20.927 1.00 25.73 241 ALA A O 1
ATOM 1937 N N . GLU A 1 242 ? -37.156 -9.446 -21.514 1.00 27.50 242 GLU A N 1
ATOM 1938 C CA . GLU A 1 242 ? -37.635 -8.425 -20.569 1.00 27.50 242 GLU A CA 1
ATOM 1939 C C . GLU A 1 242 ? -38.729 -8.988 -19.658 1.00 27.50 242 GLU A C 1
ATOM 1941 O O . GLU A 1 242 ? -39.506 -9.839 -20.086 1.00 27.50 242 GLU A O 1
ATOM 1946 N N . LYS A 1 243 ? -38.851 -8.454 -18.432 1.00 24.38 243 LYS A N 1
ATOM 1947 C CA . LYS A 1 243 ? -40.125 -8.434 -17.693 1.00 24.38 243 LYS A CA 1
ATOM 1948 C C . LYS A 1 243 ? -40.171 -7.305 -16.652 1.00 24.38 243 LYS A C 1
ATOM 1950 O O . LYS A 1 243 ? -39.233 -7.108 -15.883 1.00 24.38 243 LYS A O 1
ATOM 1955 N N . LYS A 1 244 ? -41.273 -6.553 -16.685 1.00 26.77 244 LYS A N 1
ATOM 1956 C CA . LYS A 1 244 ? -41.723 -5.435 -15.825 1.00 26.77 244 LYS A CA 1
ATOM 1957 C C . LYS A 1 244 ? -43.162 -5.085 -16.282 1.00 26.77 244 LYS A C 1
ATOM 1959 O O . LYS A 1 244 ? -43.500 -5.492 -17.395 1.00 26.77 244 LYS A O 1
ATOM 1964 N N . PRO A 1 245 ? -43.956 -4.267 -15.561 1.00 44.66 245 PRO A N 1
ATOM 1965 C CA . PRO A 1 245 ? -43.851 -3.805 -14.169 1.00 44.66 245 PRO A CA 1
ATOM 1966 C C . PRO A 1 245 ? -45.131 -4.143 -13.350 1.00 44.66 245 PRO A C 1
ATOM 1968 O O . PRO A 1 245 ? -45.997 -4.865 -13.831 1.00 44.66 245 PRO A O 1
ATOM 1971 N N . ALA A 1 246 ? -45.272 -3.584 -12.142 1.00 27.48 246 ALA A N 1
ATOM 1972 C CA . ALA A 1 246 ? -46.554 -3.383 -11.445 1.00 27.48 246 ALA A CA 1
ATOM 1973 C C . ALA A 1 246 ? -46.432 -2.182 -10.476 1.00 27.48 246 ALA A C 1
ATOM 1975 O O . ALA A 1 246 ? -45.339 -1.944 -9.959 1.00 27.48 246 ALA A O 1
ATOM 1976 N N . GLU A 1 247 ? -47.510 -1.417 -10.256 1.00 27.83 247 GLU A N 1
ATOM 1977 C CA . GLU A 1 247 ? -47.493 -0.144 -9.506 1.00 27.83 247 GLU A CA 1
ATOM 1978 C C . GLU A 1 247 ? -48.876 0.219 -8.913 1.00 27.83 247 GLU A C 1
ATOM 1980 O O . GLU A 1 247 ? -49.866 0.256 -9.638 1.00 27.83 247 GLU A O 1
ATOM 1985 N N . THR A 1 248 ? -48.920 0.570 -7.619 1.00 27.62 248 THR A N 1
ATOM 1986 C CA . THR A 1 248 ? -50.038 1.214 -6.879 1.00 27.62 248 THR A CA 1
ATOM 1987 C C . THR A 1 248 ? -49.417 2.023 -5.720 1.00 27.62 248 THR A C 1
ATOM 1989 O O . THR A 1 248 ? -48.529 1.499 -5.055 1.00 27.62 248 THR A O 1
ATOM 1992 N N . LYS A 1 249 ? -49.688 3.327 -5.500 1.00 29.61 249 LYS A N 1
ATOM 1993 C CA . LYS A 1 249 ? -50.929 3.957 -4.956 1.00 29.61 249 LYS A CA 1
ATOM 1994 C C . LYS A 1 249 ? -51.328 3.337 -3.599 1.00 29.61 249 LYS A C 1
ATOM 1996 O O . LYS A 1 249 ? -51.361 2.121 -3.507 1.00 29.61 249 LYS A O 1
ATOM 2001 N N . LYS A 1 250 ? -51.655 4.053 -2.512 1.00 26.88 250 LYS A N 1
ATOM 2002 C CA . LYS A 1 250 ? -52.088 5.455 -2.217 1.00 26.88 250 LYS A CA 1
ATOM 2003 C C . LYS A 1 250 ? -51.365 5.910 -0.899 1.00 26.88 250 LYS A C 1
ATOM 2005 O O . LYS A 1 250 ? -50.574 5.121 -0.400 1.00 26.88 250 LYS A O 1
ATOM 2010 N N . ALA A 1 251 ? -51.508 7.070 -0.234 1.00 27.12 251 ALA A N 1
ATOM 2011 C CA . ALA A 1 251 ? -52.306 8.308 -0.345 1.00 27.12 251 ALA A CA 1
ATOM 2012 C C . ALA A 1 251 ? -51.546 9.490 0.351 1.00 27.12 251 ALA A C 1
ATOM 2014 O O . ALA A 1 251 ? -50.324 9.443 0.451 1.00 27.12 251 ALA A O 1
ATOM 2015 N N . ALA A 1 252 ? -52.255 10.515 0.856 1.00 30.67 252 ALA A N 1
ATOM 2016 C CA . ALA A 1 252 ? -51.781 11.592 1.753 1.00 30.67 252 ALA A CA 1
ATOM 2017 C C . ALA A 1 252 ? -52.878 11.933 2.797 1.00 30.67 252 ALA A C 1
ATOM 2019 O O . ALA A 1 252 ? -53.992 11.416 2.669 1.00 30.67 252 ALA A O 1
ATOM 2020 N N . PRO A 1 253 ? -52.608 12.806 3.790 1.00 35.50 253 PRO A N 1
ATOM 2021 C CA . PRO A 1 253 ? -53.565 13.889 4.076 1.00 35.50 253 PRO A CA 1
ATOM 2022 C C . PRO A 1 253 ? -52.910 15.285 4.234 1.00 35.50 253 PRO A C 1
ATOM 2024 O O . PRO A 1 253 ? -51.700 15.441 4.085 1.00 35.50 253 PRO A O 1
ATOM 2027 N N . ALA A 1 254 ? -53.744 16.305 4.471 1.00 34.66 254 ALA A N 1
ATOM 2028 C CA . ALA A 1 254 ? -53.433 17.743 4.406 1.00 34.66 254 ALA A CA 1
ATOM 2029 C C . ALA A 1 254 ? -53.489 18.432 5.809 1.00 34.66 254 ALA A C 1
ATOM 2031 O O . ALA A 1 254 ? -53.730 17.733 6.793 1.00 34.66 254 ALA A O 1
ATOM 2032 N N . PRO A 1 255 ? -53.216 19.753 5.949 1.00 42.19 255 PRO A N 1
ATOM 2033 C CA . PRO A 1 255 ? -52.918 20.390 7.243 1.00 42.19 255 PRO A CA 1
ATOM 2034 C C . PRO A 1 255 ? -54.099 21.125 7.905 1.00 42.19 255 PRO A C 1
ATOM 2036 O O . PRO A 1 255 ? -55.052 21.520 7.237 1.00 42.19 255 PRO A O 1
ATOM 2039 N N . GLU A 1 256 ? -53.947 21.454 9.194 1.00 34.84 256 GLU A N 1
ATOM 2040 C CA . GLU A 1 256 ? -54.808 22.395 9.932 1.00 34.84 256 GLU A CA 1
ATOM 2041 C C . GLU A 1 256 ? -54.014 23.561 10.564 1.00 34.84 256 GLU 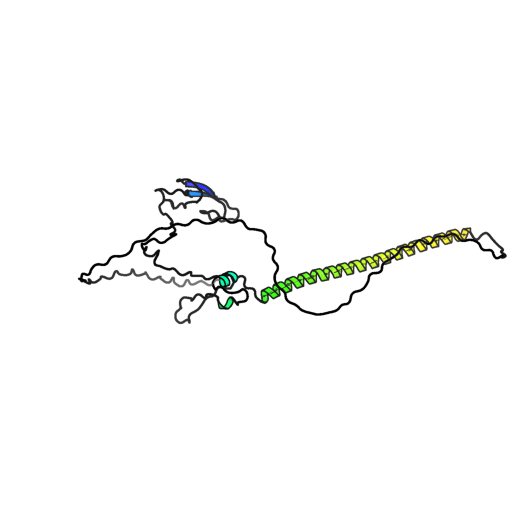A C 1
ATOM 2043 O O . GLU A 1 256 ? -52.786 23.523 10.667 1.00 34.84 256 GLU A O 1
ATOM 2048 N N . LYS A 1 257 ? -54.725 24.623 10.978 1.00 31.88 257 LYS A N 1
ATOM 2049 C CA . LYS A 1 257 ? -54.189 25.835 11.633 1.00 31.88 257 LYS A CA 1
ATOM 2050 C C . LYS A 1 257 ? -54.942 26.133 12.935 1.00 31.88 257 LYS A C 1
ATOM 2052 O O . LYS A 1 257 ? -56.170 26.125 12.899 1.00 31.88 257 LYS A O 1
ATOM 2057 N N . LYS A 1 258 ? -54.213 26.522 13.995 1.00 29.30 258 LYS A N 1
ATOM 2058 C CA . LYS A 1 258 ? -54.574 27.355 15.185 1.00 29.30 258 LYS A CA 1
ATOM 2059 C C . LYS A 1 258 ? -53.542 27.058 16.298 1.00 29.30 258 LYS A C 1
ATOM 2061 O O . LYS A 1 258 ? -53.014 25.956 16.319 1.00 29.30 258 LYS A O 1
ATOM 2066 N N . ALA A 1 259 ? -53.194 27.942 17.235 1.00 29.48 259 ALA A N 1
ATOM 2067 C CA . ALA A 1 259 ? -53.391 29.392 17.372 1.00 29.48 259 ALA A CA 1
ATOM 2068 C C . ALA A 1 259 ? -52.256 29.969 18.263 1.00 29.48 259 ALA A C 1
ATOM 2070 O O . ALA A 1 259 ? -51.411 29.221 18.752 1.00 29.48 259 ALA A O 1
ATOM 2071 N N . GLU A 1 260 ? -52.209 31.288 18.461 1.00 29.70 260 GLU A N 1
ATOM 2072 C CA . GLU A 1 260 ? -51.200 31.962 19.299 1.00 29.70 260 GLU A CA 1
ATOM 2073 C C . GLU A 1 260 ? -51.381 31.709 20.807 1.00 29.70 260 GLU A C 1
ATOM 2075 O O . GLU A 1 260 ? -52.507 31.605 21.289 1.00 29.70 260 GLU A O 1
ATOM 2080 N N . THR A 1 261 ? -50.296 31.804 21.590 1.00 32.12 261 THR A N 1
ATOM 2081 C CA . THR A 1 261 ? -50.260 32.680 22.788 1.00 32.12 261 THR A CA 1
ATOM 2082 C C . THR A 1 261 ? -48.821 32.975 23.253 1.00 32.12 261 THR A C 1
ATOM 2084 O O . THR A 1 261 ? -47.855 32.522 22.643 1.00 32.12 261 THR A O 1
ATOM 2087 N N . LYS A 1 262 ? -48.669 33.851 24.259 1.00 30.94 262 LYS A N 1
ATOM 2088 C CA . LYS A 1 262 ? -47.438 34.598 24.603 1.00 30.94 262 LYS A CA 1
ATOM 2089 C C . LYS A 1 262 ? -46.859 34.188 25.973 1.00 30.94 262 LYS A C 1
ATOM 2091 O O . LYS A 1 262 ? -47.563 33.566 26.759 1.00 30.94 262 LYS A O 1
ATOM 2096 N N . LYS A 1 263 ? -45.675 34.747 26.299 1.00 30.28 263 LYS A N 1
ATOM 2097 C CA . LYS A 1 263 ? -44.974 34.772 27.615 1.00 30.28 263 LYS A CA 1
ATOM 2098 C C . LYS A 1 263 ? -44.203 33.484 27.977 1.00 30.28 263 LYS A C 1
ATOM 2100 O O . LYS A 1 263 ? -44.630 32.401 27.618 1.00 30.28 263 LYS A O 1
ATOM 2105 N N . ALA A 1 264 ? -43.090 33.535 28.718 1.00 30.75 264 ALA A N 1
ATOM 2106 C CA . ALA A 1 264 ? -42.144 34.634 28.995 1.00 30.75 264 ALA A CA 1
ATOM 2107 C C . ALA A 1 264 ? -40.803 34.052 29.505 1.00 30.75 264 ALA A C 1
ATOM 2109 O O . ALA A 1 264 ? -40.758 32.913 29.962 1.00 30.75 264 ALA A O 1
ATOM 2110 N N . ALA A 1 265 ? -39.725 34.844 29.472 1.00 35.50 265 ALA A N 1
ATOM 2111 C CA . ALA A 1 265 ? -38.516 34.552 30.250 1.00 35.50 265 ALA A CA 1
ATOM 2112 C C . ALA A 1 265 ? -38.782 34.762 31.758 1.00 35.50 265 ALA A C 1
ATOM 2114 O O . ALA A 1 265 ? -39.654 35.558 32.117 1.00 35.50 265 ALA A O 1
ATOM 2115 N N . PRO A 1 266 ? -38.013 34.100 32.640 1.00 38.22 266 PRO A N 1
ATOM 2116 C CA . PRO A 1 266 ? -36.878 34.835 33.207 1.00 38.22 266 PRO A CA 1
ATOM 2117 C C . PRO A 1 266 ? -35.590 34.006 33.363 1.00 38.22 266 PRO A C 1
ATOM 2119 O O . PRO A 1 266 ? -35.614 32.813 33.647 1.00 38.22 266 PRO A O 1
ATOM 2122 N N . ALA A 1 267 ? -34.445 34.687 33.276 1.00 38.69 267 ALA A N 1
ATOM 2123 C CA . ALA A 1 267 ? -33.216 34.252 33.945 1.00 38.69 267 ALA A CA 1
ATOM 2124 C C . ALA A 1 267 ? -33.196 34.819 35.377 1.00 38.69 267 ALA A C 1
ATOM 2126 O O . ALA A 1 267 ? -33.807 35.863 35.619 1.00 38.69 267 ALA A O 1
ATOM 2127 N N . PRO A 1 268 ? -32.458 34.197 36.313 1.00 41.56 268 PRO A N 1
ATOM 2128 C CA . PRO A 1 268 ? -31.456 35.011 37.012 1.00 41.56 268 PRO A CA 1
ATOM 2129 C C . PRO A 1 268 ? -30.167 34.259 37.419 1.00 41.56 268 PRO A C 1
ATOM 2131 O O . PRO A 1 268 ? -30.016 33.059 37.222 1.00 41.56 268 PRO A O 1
ATOM 2134 N N . ALA A 1 269 ? -29.283 35.015 38.084 1.00 33.94 269 ALA A N 1
ATOM 2135 C CA . ALA A 1 269 ? -28.203 34.571 38.975 1.00 33.94 269 ALA A CA 1
ATOM 2136 C C . ALA A 1 269 ? -26.942 33.932 38.350 1.00 33.94 269 ALA A C 1
ATOM 2138 O O . ALA A 1 269 ? -26.778 32.716 38.270 1.00 33.94 269 ALA A O 1
ATOM 2139 N N . LYS A 1 270 ? -25.944 34.792 38.098 1.00 37.06 270 LYS A N 1
ATOM 2140 C CA . LYS A 1 270 ? -24.526 34.419 38.246 1.00 37.06 270 LYS A CA 1
ATOM 2141 C C . LYS A 1 270 ? -24.250 34.037 39.711 1.00 37.06 270 LYS A C 1
ATOM 2143 O O . LYS A 1 270 ? -24.812 34.661 40.611 1.00 37.06 270 LYS A O 1
ATOM 2148 N N . LYS A 1 271 ? -23.318 33.111 39.950 1.00 37.94 271 LYS A N 1
ATOM 2149 C CA . LYS A 1 271 ? -22.552 33.011 41.206 1.00 37.94 271 LYS A CA 1
ATOM 2150 C C . LYS A 1 271 ? -21.087 32.727 40.884 1.00 37.94 271 LYS A C 1
ATOM 2152 O O . LYS A 1 271 ? -20.792 32.032 39.913 1.00 37.94 271 LYS A O 1
ATOM 2157 N N . ASP A 1 272 ? -20.195 33.307 41.676 1.00 35.62 272 ASP A N 1
ATOM 2158 C CA . ASP A 1 272 ? -18.761 33.344 41.401 1.00 35.62 272 ASP A CA 1
ATOM 2159 C C . ASP A 1 272 ? -18.009 32.047 41.740 1.00 35.62 272 ASP A C 1
ATOM 2161 O O . ASP A 1 272 ? -18.509 31.137 42.401 1.00 35.62 272 ASP A O 1
ATOM 2165 N N . ALA A 1 273 ? -16.784 31.956 41.219 1.00 38.62 273 ALA A N 1
ATOM 2166 C CA . ALA A 1 273 ? -15.932 30.774 41.296 1.00 38.62 273 ALA A CA 1
ATOM 2167 C C . ALA A 1 273 ? -15.292 30.566 42.684 1.00 38.62 273 ALA A C 1
ATOM 2169 O O . ALA A 1 273 ? -15.215 31.481 43.504 1.00 38.62 273 ALA A O 1
ATOM 2170 N N . PRO A 1 274 ? -14.649 29.403 42.882 1.00 39.03 274 PRO A N 1
ATOM 2171 C CA . PRO A 1 274 ? -13.215 29.498 43.167 1.00 39.03 274 PRO A CA 1
ATOM 2172 C C . PRO A 1 274 ? -12.338 28.690 42.197 1.00 39.03 274 PRO A C 1
ATOM 2174 O O . PRO A 1 274 ? -12.658 27.578 41.778 1.00 39.03 274 PRO A O 1
ATOM 2177 N N . LYS A 1 275 ? -11.170 29.254 41.867 1.00 41.12 275 LYS A N 1
ATOM 2178 C CA . LYS A 1 275 ? -10.155 28.638 40.995 1.00 41.12 275 LYS A CA 1
ATOM 2179 C C . LYS A 1 275 ? -9.560 27.389 41.663 1.00 41.12 275 LYS A C 1
ATOM 2181 O O . LYS A 1 275 ? -8.978 27.495 42.743 1.00 41.12 275 LYS A O 1
ATOM 2186 N N . ARG A 1 276 ? -9.597 26.225 41.000 1.00 37.84 276 ARG A N 1
ATOM 2187 C CA . ARG A 1 276 ? -8.733 25.090 41.379 1.00 37.84 276 ARG A CA 1
ATOM 2188 C C . ARG A 1 276 ? -7.300 25.351 40.904 1.00 37.84 276 ARG A C 1
ATOM 2190 O O . ARG A 1 276 ? -7.089 25.755 39.765 1.00 37.84 276 ARG A O 1
ATOM 2197 N N . LYS A 1 277 ? -6.330 25.143 41.798 1.00 37.50 277 LYS A N 1
ATOM 2198 C CA . LYS A 1 277 ? -4.894 25.344 41.546 1.00 37.50 277 LYS A CA 1
ATOM 2199 C C . LYS A 1 277 ? -4.352 24.244 40.625 1.00 37.50 277 LYS A C 1
ATOM 2201 O O . LYS A 1 277 ? -4.688 23.076 40.813 1.00 37.50 277 LYS A O 1
ATOM 2206 N N . GLU A 1 278 ? -3.480 24.599 39.685 1.00 44.50 278 GLU A N 1
ATOM 2207 C CA . GLU A 1 278 ? -2.670 23.611 38.964 1.00 44.50 278 GLU A CA 1
ATOM 2208 C C . GLU A 1 278 ? -1.585 23.029 39.892 1.00 44.50 278 GLU A C 1
ATOM 2210 O O . GLU A 1 278 ? -0.987 23.782 40.667 1.00 44.50 278 GLU A O 1
ATOM 2215 N N . PRO A 1 279 ? -1.285 21.718 39.829 1.00 46.03 279 PRO A N 1
ATOM 2216 C CA . PRO A 1 279 ? -0.148 21.146 40.538 1.00 46.03 279 PRO A CA 1
ATOM 2217 C C . PRO A 1 279 ? 1.164 21.533 39.841 1.00 46.03 279 PRO A C 1
ATOM 2219 O O . PRO A 1 279 ? 1.387 21.224 38.666 1.00 46.03 279 PRO A O 1
ATOM 2222 N N . THR A 1 280 ? 2.058 22.189 40.577 1.00 41.28 280 THR A N 1
ATOM 2223 C CA . THR A 1 280 ? 3.393 22.560 40.099 1.00 41.28 280 THR A CA 1
ATOM 2224 C C . THR A 1 280 ? 4.236 21.321 39.791 1.00 41.28 280 THR A C 1
ATOM 2226 O O . THR A 1 280 ? 4.276 20.355 40.552 1.00 41.28 280 THR A O 1
ATOM 2229 N N . LYS A 1 281 ? 4.953 21.343 38.662 1.00 42.56 281 LYS A N 1
ATOM 2230 C CA . LYS A 1 281 ? 5.954 20.313 38.348 1.00 42.56 281 LYS A CA 1
ATOM 2231 C C . LYS A 1 281 ? 7.237 20.607 39.136 1.00 42.56 281 LYS A C 1
ATOM 2233 O O . LYS A 1 281 ? 7.724 21.734 39.032 1.00 42.56 281 LYS A O 1
ATOM 2238 N N . PRO A 1 282 ? 7.822 19.637 39.861 1.00 45.03 282 PRO A N 1
ATOM 2239 C CA . PRO A 1 282 ? 9.137 19.822 40.464 1.00 45.03 282 PRO A CA 1
ATOM 2240 C C . PRO A 1 282 ? 10.199 20.009 39.372 1.00 45.03 282 PRO A C 1
ATOM 2242 O O . PRO A 1 282 ? 10.130 19.397 38.302 1.00 45.03 282 PRO A O 1
ATOM 2245 N N . ALA A 1 283 ? 11.178 20.875 39.634 1.00 38.44 283 ALA A N 1
ATOM 2246 C CA . ALA A 1 283 ? 12.251 21.163 38.692 1.00 38.44 283 ALA A CA 1
ATOM 2247 C C . ALA A 1 283 ? 13.190 19.955 38.534 1.00 38.44 283 ALA A C 1
ATOM 2249 O O . ALA A 1 283 ? 13.605 19.343 39.516 1.00 38.44 283 ALA A O 1
ATOM 2250 N N . ALA A 1 284 ? 13.565 19.635 37.293 1.00 41.28 284 ALA A N 1
ATOM 2251 C CA . ALA A 1 284 ? 14.592 18.635 37.028 1.00 41.28 284 ALA A CA 1
ATOM 2252 C C . ALA A 1 284 ? 15.975 19.214 37.367 1.00 41.28 284 ALA A C 1
ATOM 2254 O O . ALA A 1 284 ? 16.432 20.164 36.726 1.00 41.28 284 ALA A O 1
ATOM 2255 N N . SER A 1 285 ? 16.641 18.640 38.368 1.00 42.25 285 SER A N 1
ATOM 2256 C CA . SER A 1 285 ? 18.017 18.982 38.724 1.00 42.25 285 SER A CA 1
ATOM 2257 C C . SER A 1 285 ? 18.988 18.608 37.597 1.00 42.25 285 SER A C 1
ATOM 2259 O O . SER A 1 285 ? 18.849 17.580 36.932 1.00 42.25 285 SER A O 1
ATOM 2261 N N . LYS A 1 286 ? 19.995 19.460 37.371 1.00 44.97 286 LYS A N 1
ATOM 2262 C CA . LYS A 1 286 ? 21.099 19.162 36.450 1.00 44.97 286 LYS A CA 1
ATOM 2263 C C . LYS A 1 286 ? 22.057 18.170 37.132 1.00 44.97 286 LYS A C 1
ATOM 2265 O O . LYS A 1 286 ? 22.525 18.494 38.223 1.00 44.97 286 LYS A O 1
ATOM 2270 N N . PRO A 1 287 ? 22.401 17.017 36.530 1.00 46.09 287 PRO A N 1
ATOM 2271 C CA . PRO A 1 287 ? 23.561 16.249 36.975 1.00 46.09 287 PRO A CA 1
ATOM 2272 C C . PRO A 1 287 ? 24.848 17.030 36.654 1.00 46.09 287 PRO A C 1
ATOM 2274 O O . PRO A 1 287 ? 24.942 17.658 35.600 1.00 46.09 287 PRO A O 1
ATOM 2277 N N . ALA A 1 288 ? 25.809 17.016 37.579 1.00 40.16 288 ALA A N 1
ATOM 2278 C CA . ALA A 1 288 ? 27.028 17.825 37.513 1.00 40.16 288 ALA A CA 1
ATOM 2279 C C . ALA A 1 288 ? 28.141 17.211 36.635 1.00 40.16 288 ALA A C 1
ATOM 2281 O O . ALA A 1 288 ? 28.102 16.030 36.281 1.00 40.16 288 ALA A O 1
ATOM 2282 N N . ASP A 1 289 ? 29.155 18.021 36.318 1.00 41.47 289 ASP A N 1
ATOM 2283 C CA . ASP A 1 289 ? 30.313 17.651 35.499 1.00 41.47 289 ASP A CA 1
ATOM 2284 C C . ASP A 1 289 ? 31.145 16.493 36.073 1.00 41.47 289 ASP A C 1
ATOM 2286 O O . ASP A 1 289 ? 31.932 16.641 37.012 1.00 41.47 289 ASP A O 1
ATOM 2290 N N . ALA A 1 290 ? 31.053 15.331 35.425 1.00 44.00 290 ALA A N 1
ATOM 2291 C CA . ALA A 1 290 ? 31.941 14.204 35.675 1.00 44.00 290 ALA A CA 1
ATOM 2292 C C . ALA A 1 290 ? 33.295 14.408 34.965 1.00 44.00 290 ALA A C 1
ATOM 2294 O O . ALA A 1 290 ? 33.469 14.023 33.804 1.00 44.00 290 ALA A O 1
ATOM 2295 N N . LYS A 1 291 ? 34.276 14.991 35.673 1.00 41.66 291 LYS A N 1
ATOM 2296 C CA . LYS A 1 291 ? 35.683 15.065 35.226 1.00 41.66 291 LYS A CA 1
ATOM 2297 C C . LYS A 1 291 ? 36.179 13.681 34.783 1.00 41.66 291 LYS A C 1
ATOM 2299 O O . LYS A 1 291 ? 36.293 12.769 35.599 1.00 41.66 291 LYS A O 1
ATOM 2304 N N . LYS A 1 292 ? 36.544 13.535 33.505 1.00 46.91 292 LYS A N 1
ATOM 2305 C CA . LYS A 1 292 ? 37.166 12.311 32.980 1.00 46.91 292 LYS A CA 1
ATOM 2306 C C . LYS A 1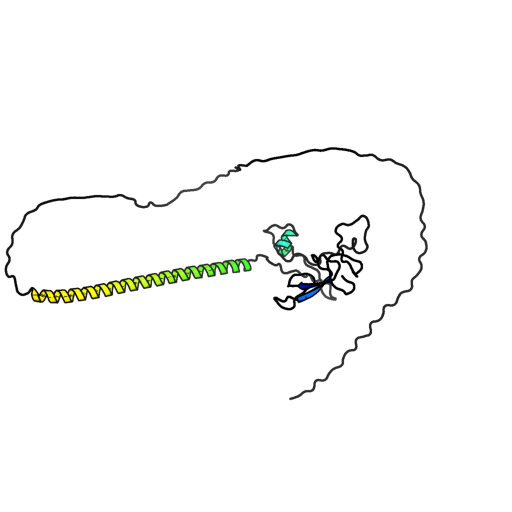 292 ? 38.697 12.431 33.076 1.00 46.91 292 LYS A C 1
ATOM 2308 O O . LYS A 1 292 ? 39.248 13.349 32.467 1.00 46.91 292 LYS A O 1
ATOM 2313 N N . PRO A 1 293 ? 39.402 11.562 33.822 1.00 53.78 293 PRO A N 1
ATOM 2314 C CA . PRO A 1 293 ? 40.850 11.675 33.982 1.00 53.78 293 PRO A CA 1
ATOM 2315 C C . PRO A 1 293 ? 41.592 11.302 32.692 1.00 53.78 293 PRO A C 1
ATOM 2317 O O . PRO A 1 293 ? 41.203 10.370 31.985 1.00 53.78 293 PRO A O 1
ATOM 2320 N N . LYS A 1 294 ? 42.702 11.999 32.417 1.00 47.41 294 LYS A N 1
ATOM 2321 C CA . LYS A 1 294 ? 43.684 11.568 31.413 1.00 47.41 294 LYS A CA 1
ATOM 2322 C C . LYS A 1 294 ? 44.325 10.250 31.868 1.00 47.41 294 LYS A C 1
ATOM 2324 O O . LYS A 1 294 ? 44.736 10.134 33.022 1.00 47.41 294 LYS A O 1
ATOM 2329 N N . LYS A 1 295 ? 44.494 9.302 30.948 1.00 51.44 295 LYS A N 1
ATOM 2330 C CA . LYS A 1 295 ? 45.540 8.271 31.017 1.00 51.44 295 LYS A CA 1
ATOM 2331 C C . LYS A 1 295 ? 46.278 8.235 29.677 1.00 51.44 295 LYS A C 1
ATOM 2333 O O . LYS A 1 295 ? 45.742 8.738 28.694 1.00 51.44 295 LYS A O 1
ATOM 2338 N N . LYS A 1 296 ? 47.516 7.740 29.758 1.00 44.94 296 LYS A N 1
ATOM 2339 C CA . LYS A 1 296 ? 48.549 7.693 28.714 1.00 44.94 296 LYS A CA 1
ATOM 2340 C C . LYS A 1 296 ? 47.998 7.216 27.371 1.00 44.94 296 LYS A C 1
ATOM 2342 O O . LYS A 1 296 ? 47.314 6.170 27.399 1.00 44.94 296 LYS A O 1
#

Sequence (296 aa):
NDKQGFPMKQGVLTNTRVRLLLKKGHSCYRPRRTGERKRKSVRGCIVDANLSALALIVVRKGEGEIEGLTDVTVPRRLGPKRASHIRKLFALTKEDDVKKYIIKRPLPVKEGKKQRYQAPKIQRLVTPVVLQRKRHRLALKKRRIESRKEAEAEYAKLLAQRRREEKLRRRTRTASIRESKSSISSDKDKKEVVKKPEVKPAAAKKVDDKKKPAEKKADAKKPAEKKDAKKADAKPAAKKAEKKPAETKKAAPAPEKKAETKKAAPAPAKKDAPKRKEPTKPAASKPADAKKPKKK

Nearest PDB structures (foldseek):
  8q87-assembly1_Af  TM=9.718E-01  e=1.935E-21  Gallus gallus
  8t4s-assembly1_G  TM=9.611E-01  e=2.024E-20  Homo sapiens
  7q08-assembly1_H  TM=9.741E-01  e=1.599E-18  Candida albicans SC5314
  9cai-assembly1_AG  TM=9.632E-01  e=1.468E-17  Caenorhabditis elegans
  5dgv-assembly1_s6  TM=9.646E-01  e=2.818E-17  Saccharomyces cerevisiae S288C

InterPro domains:
  IPR001377 Small ribosomal subunit protein eS6 [PF01092] (1-71)
  IPR001377 Small ribosomal subunit protein eS6 [PTHR11502] (1-182)
  IPR001377 Small ribosomal subunit protein eS6 [SM01405] (1-71)
  IPR005819 Linker histone H1/H5 [PR00624] (140-157)
  IPR005819 Linker histone H1/H5 [PR00624] (215-229)
  IPR005819 Linker histone H1/H5 [PR00624] (250-267)
  IPR005819 Linker histone H1/H5 [PR00624] (272-291)

Radius of gyration: 50.85 Å; Cα contacts (8 Å, |Δi|>4): 160; chains: 1; bounding box: 111×89×134 Å

Secondary structure (DSSP, 8-state):
-BTT-PPB-TT---SSEEEEEEPTTSTT---SSTT--EEEEEE-SS--TTBS-------S--SS--TTTTS-----S----BHHHHHHHTT--SSS-TTTT--PEEPPPBTTB---EE----BT---HHHHHHHHHHHHHHHHHHHHHHHHHHHHHHHHHHHHHHHHHHHHHHHHHHHHHHHHHHHTTGGG-----------------------------------------------------------------------------------PPPPPPPPP-PPPP--PPPP--

Mean predicted aligned error: 20.0 Å

pLDDT: mean 71.27, std 29.32, range [23.92, 98.31]

Organism: NCBI:txid388082

Solvent-accessible surface area (backbone atoms only — not comparable to full-atom values): 20870 Å² total; per-residue (Å²): 53,30,70,87,67,35,48,61,35,86,92,36,93,35,84,51,74,48,76,45,75,45,46,76,87,44,85,99,55,80,64,92,56,87,91,42,65,49,75,41,75,31,28,21,53,48,86,63,95,60,50,69,48,84,89,83,80,88,88,70,84,71,92,70,84,46,92,78,67,72,76,59,83,79,76,79,93,71,72,68,45,37,41,75,49,38,27,66,72,70,74,48,63,94,82,61,70,63,78,79,71,57,71,58,43,74,53,84,72,49,91,98,45,82,80,49,73,48,66,72,78,64,40,85,63,89,45,71,68,58,52,48,55,51,51,50,57,51,50,58,52,47,52,58,50,51,56,46,52,50,53,52,51,51,51,51,49,52,52,53,49,51,57,47,53,50,51,49,55,50,49,52,54,52,45,54,59,47,51,63,47,50,53,67,50,56,73,66,65,75,81,69,90,82,88,82,90,89,89,84,88,86,90,87,84,89,83,88,88,88,90,82,80,83,88,81,84,90,85,88,88,87,90,84,82,91,87,89,88,90,81,84,90,90,80,92,81,81,86,88,88,87,92,84,87,87,87,77,90,89,89,86,88,87,89,87,89,87,81,92,87,82,87,79,87,82,85,84,80,90,81,84,84,82,86,82,80,82,85,82,78,82,81,84,78,79,84,77,90,77,83,78,80,89,78,135